Protein AF-A0A0D3I9Z9-F1 (afdb_monomer_lite)

Secondary structure (DSSP, 8-state):
-TTTSSS--S----TT-SSHHHHHHHHHHHTT-----HHHHHSS-EEEE-----HHHHSTT-----TTS---GGGPPPHHHHHHHHHHHHHHHHHHHHHHHHHTPEEE---EEESS---SS--SSS-TT----SSEEEE-HHHHB-TTTT-S-TTTEE-TTGGG-TTS-HHHHT-EEEEEE-----SHHHHHHHHHHHHHHHHS--SEEEEEE---HHHHH-S--HHHHHHHGGGB-EE--PPPGGG-S---EE--TTTTSSSEE-TT--EE-S-----B--

InterPro domains:
  IPR053250 Glycosyltransferase 77 domain-containing protein [PTHR46936] (4-261)

Foldseek 3Di:
DCVVPVDDDPDDDPPPAFQPPQRVQQVCLLVLNDDDDLCLQPVFFEEEEDQPQDPCLQQVQDDDQDPVRFDDLVSFDDPFSQLVRLLSLLLQVLLQQLLCVLQQGAYERAQGWGSADFDAADDSRYDPPDPDTGGRRRDRLSQWWNSNLVPPCSSHYHYNCSLVNPSNDPQQNVQEDEEQEDAADDDDVLLVSLVVVSVCSNPSPGSYYYYHGGYRSCSNPPDPCPVVQLSCLSTTHKGDADQPVVNDDARIFTRGSCQVDAFDAHPVRDTDHDHDGTDDDD

Sequence (282 aa):
MAHLMRSTPYMVHTTFQYGGAQGKRHRLREGMMWEDAPEYYSGPDFLTYELDLPRALVYPNGGTVGSDGTLPFDKRASVEQHFALVHHQLAQVRNGLALAKATGRILILPRLVCGLDRWWAPHSGIIPGSAARLPLLDCPADHVLDVERMGKVEPLLREHSFLCNPRTPASVRGSVAQLAGARPEAGPAASAAAAALVRQIQTSGSKVVRLAAVPDYRAVLGADTKAFEDKYKQYAGLWCCNRPPGGRGAGHIWYDLFADIVPHTDRHNRRWEGPWFPKMGP

Organism: Emiliania huxleyi (strain CCMP1516) (NCBI:txid280463)

Structure (mmCIF, N/CA/C/O backbone):
data_AF-A0A0D3I9Z9-F1
#
_entry.id   AF-A0A0D3I9Z9-F1
#
loop_
_atom_site.group_PDB
_atom_site.id
_atom_site.type_symbol
_atom_site.label_atom_id
_atom_site.label_alt_id
_atom_site.label_comp_id
_atom_site.label_asym_id
_atom_site.label_entity_id
_atom_site.label_seq_id
_atom_site.pdbx_PDB_ins_code
_atom_site.Cartn_x
_atom_site.Cartn_y
_atom_site.Cartn_z
_atom_site.occupancy
_atom_site.B_iso_or_equiv
_atom_site.auth_seq_id
_atom_site.auth_comp_id
_atom_site.auth_asym_id
_atom_site.auth_atom_id
_atom_site.pdbx_PDB_model_num
ATOM 1 N N . MET A 1 1 ? 14.355 -16.525 6.630 1.00 47.22 1 MET A N 1
ATOM 2 C CA . MET A 1 1 ? 15.792 -16.449 6.994 1.00 47.22 1 MET A CA 1
ATOM 3 C C . MET A 1 1 ? 16.161 -17.311 8.196 1.00 47.22 1 MET A C 1
ATOM 5 O O . MET A 1 1 ? 17.006 -18.172 8.013 1.00 47.22 1 MET A O 1
ATOM 9 N N . ALA A 1 2 ? 15.535 -17.179 9.374 1.00 45.34 2 ALA A N 1
ATOM 10 C CA . ALA A 1 2 ? 15.841 -18.066 10.515 1.00 45.34 2 ALA A CA 1
ATOM 11 C C . ALA A 1 2 ? 15.523 -19.556 10.258 1.00 45.34 2 ALA A C 1
ATOM 13 O O . ALA A 1 2 ? 16.101 -20.420 10.886 1.00 45.34 2 ALA A O 1
ATOM 14 N N . HIS A 1 3 ? 14.643 -19.873 9.303 1.00 47.75 3 HIS A N 1
ATOM 15 C CA . HIS A 1 3 ? 14.411 -21.254 8.860 1.00 47.75 3 HIS A CA 1
ATOM 16 C C . HIS A 1 3 ? 15.437 -21.751 7.819 1.00 47.75 3 HIS A C 1
ATOM 18 O O . HIS A 1 3 ? 15.514 -22.947 7.562 1.00 47.75 3 HIS A O 1
ATOM 24 N N . LEU A 1 4 ? 16.195 -20.844 7.185 1.00 56.81 4 LEU A N 1
ATOM 25 C CA . LEU A 1 4 ? 17.271 -21.191 6.241 1.00 56.81 4 LEU A CA 1
ATOM 26 C C . LEU A 1 4 ? 18.598 -21.377 6.978 1.00 56.81 4 LEU A C 1
ATOM 28 O O . LEU A 1 4 ? 19.403 -22.230 6.617 1.00 56.81 4 LEU A O 1
ATOM 32 N N . MET A 1 5 ? 18.817 -20.574 8.018 1.00 61.25 5 MET A N 1
ATOM 33 C CA . MET A 1 5 ? 19.962 -20.702 8.906 1.00 61.25 5 MET A CA 1
ATOM 34 C C . MET A 1 5 ? 19.582 -21.696 10.001 1.00 61.25 5 MET A C 1
ATOM 36 O O . MET A 1 5 ? 18.654 -21.444 10.751 1.00 61.25 5 MET A O 1
ATOM 40 N N . ARG A 1 6 ? 20.253 -22.849 10.088 1.00 74.25 6 ARG A N 1
ATOM 41 C CA . ARG A 1 6 ? 19.987 -23.893 11.103 1.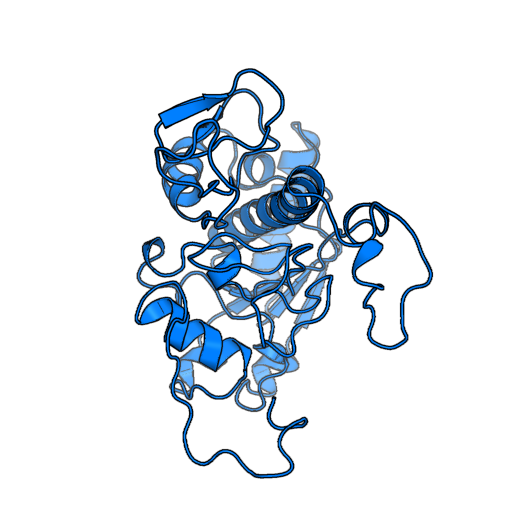00 74.25 6 ARG A CA 1
ATOM 42 C C . ARG A 1 6 ? 20.456 -23.471 12.511 1.00 74.25 6 ARG A C 1
ATOM 44 O O . ARG A 1 6 ? 21.071 -24.257 13.224 1.00 74.25 6 ARG A O 1
ATOM 51 N N . SER A 1 7 ? 20.238 -22.213 12.879 1.00 77.06 7 SER A N 1
ATOM 52 C CA . SER A 1 7 ? 20.696 -21.575 14.108 1.00 77.06 7 SER A CA 1
ATOM 53 C C . SER A 1 7 ? 19.711 -20.496 14.556 1.00 77.06 7 SER A C 1
ATOM 55 O O . SER A 1 7 ? 19.002 -19.891 13.749 1.00 77.06 7 SER A O 1
ATOM 57 N N . THR A 1 8 ? 19.680 -20.234 15.862 1.00 76.50 8 THR A N 1
ATOM 58 C CA . THR A 1 8 ? 18.895 -19.135 16.429 1.00 76.50 8 THR A CA 1
ATOM 59 C C . THR A 1 8 ? 19.673 -17.828 16.253 1.00 76.50 8 THR A C 1
ATOM 61 O O . THR A 1 8 ? 20.790 -17.724 16.766 1.00 76.50 8 THR A O 1
ATOM 64 N N . PRO A 1 9 ? 19.140 -16.823 15.535 1.00 76.06 9 PRO A N 1
ATOM 65 C CA . PRO A 1 9 ? 19.828 -15.548 15.375 1.00 76.06 9 PRO A CA 1
ATOM 66 C C . PRO A 1 9 ? 19.941 -14.836 16.732 1.00 76.06 9 PRO A C 1
ATOM 68 O O . PRO A 1 9 ? 18.933 -14.592 17.387 1.00 76.06 9 PRO A O 1
ATOM 71 N N . TYR A 1 10 ? 21.166 -14.498 17.143 1.00 81.12 10 TYR A N 1
ATOM 72 C CA . TYR A 1 10 ? 21.433 -13.756 18.385 1.00 81.12 10 TYR A CA 1
ATOM 73 C C . TYR A 1 10 ? 21.325 -12.234 18.202 1.00 81.12 10 TYR A C 1
ATOM 75 O O . TYR A 1 10 ? 20.904 -11.513 19.099 1.00 81.12 10 TYR A O 1
ATOM 83 N N . MET A 1 11 ? 21.692 -11.737 17.020 1.00 84.06 11 MET A N 1
ATOM 84 C CA . MET A 1 11 ? 21.614 -10.325 16.654 1.00 84.06 11 MET A CA 1
ATOM 85 C C . MET A 1 11 ? 21.233 -10.191 15.183 1.00 84.06 11 MET A C 1
ATOM 87 O O . MET A 1 11 ? 21.622 -11.013 14.352 1.00 84.06 11 MET A O 1
ATOM 91 N N . VAL A 1 12 ? 20.500 -9.126 14.861 1.00 85.69 12 VAL A N 1
ATOM 92 C CA . VAL A 1 12 ? 20.119 -8.783 13.490 1.00 85.69 12 VAL A CA 1
ATOM 93 C C . VAL A 1 12 ? 20.640 -7.390 13.181 1.00 85.69 12 VAL A C 1
ATOM 95 O O . VAL A 1 12 ? 20.305 -6.429 13.868 1.00 85.69 12 VAL A O 1
ATOM 98 N N . HIS A 1 13 ? 21.445 -7.278 12.127 1.00 87.25 13 HIS A N 1
ATOM 99 C CA . HIS A 1 13 ? 21.921 -5.997 11.625 1.00 87.25 13 HIS A CA 1
ATOM 100 C C . HIS A 1 13 ? 21.310 -5.727 10.250 1.00 87.25 13 HIS A C 1
ATOM 102 O O . HIS A 1 13 ? 21.510 -6.480 9.299 1.00 87.25 13 HIS A O 1
ATOM 108 N N . THR A 1 14 ? 20.556 -4.638 10.132 1.00 90.12 14 THR A N 1
ATOM 109 C CA . THR A 1 14 ? 19.865 -4.253 8.896 1.00 90.12 14 THR A CA 1
ATOM 110 C C . THR A 1 14 ? 20.773 -3.371 8.029 1.00 90.12 14 THR A C 1
ATOM 112 O O . THR A 1 14 ? 20.528 -2.167 7.874 1.00 90.12 14 THR A O 1
ATOM 115 N N . THR A 1 15 ? 21.872 -3.940 7.519 1.00 84.44 15 THR A N 1
ATOM 116 C CA . THR A 1 15 ? 22.769 -3.248 6.573 1.00 84.44 15 THR A CA 1
ATOM 117 C C . THR A 1 15 ? 22.064 -3.060 5.233 1.00 84.44 15 THR A C 1
ATOM 119 O O . THR A 1 15 ? 21.383 -3.968 4.770 1.00 84.44 15 THR A O 1
ATOM 122 N N . PHE A 1 16 ? 22.241 -1.893 4.608 1.00 83.06 16 PHE A N 1
ATOM 123 C CA . PHE A 1 16 ? 21.698 -1.554 3.282 1.00 83.06 16 PHE A CA 1
ATOM 124 C C . PHE A 1 16 ? 20.169 -1.619 3.129 1.00 83.06 16 PHE A C 1
ATOM 126 O O . PHE A 1 16 ? 19.641 -1.573 2.022 1.00 83.06 16 PHE A O 1
ATOM 133 N N . GLN A 1 17 ? 19.457 -1.675 4.249 1.00 88.75 17 GLN A N 1
ATOM 134 C CA . GLN A 1 17 ? 18.006 -1.620 4.298 1.00 88.75 17 GLN A CA 1
ATOM 135 C C . GLN A 1 17 ? 17.485 -0.221 3.921 1.00 88.75 17 GLN A C 1
ATOM 137 O O . GLN A 1 17 ? 18.064 0.785 4.344 1.00 88.75 17 GLN A O 1
ATOM 142 N N . TYR A 1 18 ? 16.393 -0.151 3.152 1.00 89.06 18 TYR A N 1
ATOM 143 C CA . TYR A 1 18 ? 15.828 1.116 2.674 1.00 89.06 18 TYR A CA 1
ATOM 144 C C . TYR A 1 18 ? 15.028 1.857 3.756 1.00 89.06 18 TYR A C 1
ATOM 146 O O . TYR A 1 18 ? 14.584 1.268 4.742 1.00 89.06 18 TYR A O 1
ATOM 154 N N . GLY A 1 19 ? 14.830 3.165 3.555 1.00 88.00 19 GLY A N 1
ATOM 155 C CA . GLY A 1 19 ? 13.954 3.999 4.387 1.00 88.00 19 GLY A CA 1
ATOM 156 C C . GLY A 1 19 ? 14.549 4.440 5.730 1.00 88.00 19 GLY A C 1
ATOM 157 O O . GLY A 1 19 ? 13.806 4.638 6.695 1.00 88.00 19 GLY A O 1
ATOM 158 N N . GLY A 1 20 ? 15.875 4.550 5.830 1.00 90.44 20 GLY A N 1
ATOM 159 C CA . GLY A 1 20 ? 16.548 5.052 7.030 1.00 90.44 20 GLY A CA 1
ATOM 160 C C . GLY A 1 20 ? 16.223 4.241 8.291 1.00 90.44 20 GLY A C 1
ATOM 161 O O . GLY A 1 20 ? 15.983 3.033 8.244 1.00 90.44 20 GLY A O 1
ATOM 162 N N . ALA A 1 21 ? 16.210 4.895 9.455 1.00 92.19 21 ALA A N 1
ATOM 163 C CA . ALA A 1 21 ? 15.851 4.236 10.716 1.00 92.19 21 ALA A CA 1
ATOM 164 C C . ALA A 1 21 ? 14.400 3.714 10.718 1.00 92.19 21 ALA A C 1
ATOM 166 O O . ALA A 1 21 ? 14.117 2.670 11.308 1.00 92.19 21 ALA A O 1
ATOM 167 N N . GLN A 1 22 ? 13.491 4.409 10.026 1.00 92.69 22 GLN A N 1
ATOM 168 C CA . GLN A 1 22 ? 12.076 4.042 9.961 1.00 92.69 22 GLN A CA 1
ATOM 169 C C . GLN A 1 22 ? 11.859 2.736 9.197 1.00 92.69 22 GLN A C 1
ATOM 171 O O . GLN A 1 22 ? 11.193 1.837 9.704 1.00 92.69 22 GLN A O 1
ATOM 176 N N . GLY A 1 23 ? 12.471 2.591 8.024 1.00 93.25 23 GLY A N 1
ATOM 177 C CA . GLY A 1 23 ? 12.375 1.384 7.210 1.00 93.25 23 GLY A CA 1
ATOM 178 C C . GLY A 1 23 ? 13.139 0.201 7.789 1.00 93.25 23 GLY A C 1
ATOM 179 O O . GLY A 1 23 ? 12.662 -0.927 7.696 1.00 93.25 23 GLY A O 1
ATOM 180 N N . LYS A 1 24 ? 14.250 0.438 8.500 1.00 93.25 24 LYS A N 1
ATOM 181 C CA . LYS A 1 24 ? 14.909 -0.602 9.311 1.00 93.25 24 LYS A CA 1
ATOM 182 C C . LYS A 1 24 ? 13.981 -1.151 10.387 1.00 93.25 24 LYS A C 1
ATOM 184 O O . LYS A 1 24 ? 13.790 -2.361 10.481 1.00 93.25 24 LYS A O 1
ATOM 189 N N . ARG A 1 25 ? 13.362 -0.262 11.166 1.00 93.69 25 ARG A N 1
ATOM 190 C CA . ARG A 1 25 ? 12.407 -0.648 12.206 1.00 93.69 25 ARG A CA 1
ATOM 191 C C . ARG A 1 25 ? 11.182 -1.345 11.616 1.00 93.69 25 ARG A C 1
ATOM 193 O O . ARG A 1 25 ? 10.799 -2.398 12.111 1.00 93.69 25 ARG A O 1
ATOM 200 N N . HIS A 1 26 ? 10.604 -0.807 10.541 1.00 94.94 26 HIS A N 1
ATOM 201 C CA . HIS A 1 26 ? 9.451 -1.415 9.874 1.00 94.94 26 HIS A CA 1
ATOM 202 C C . HIS A 1 26 ? 9.771 -2.821 9.347 1.00 94.94 26 HIS A C 1
ATOM 204 O O . HIS A 1 26 ? 8.993 -3.738 9.576 1.00 94.94 26 HIS A O 1
ATOM 210 N N . ARG A 1 27 ? 10.952 -3.036 8.758 1.00 93.69 27 ARG A N 1
ATOM 211 C CA . ARG A 1 27 ? 11.393 -4.364 8.301 1.00 93.69 27 ARG A CA 1
ATOM 212 C C . ARG A 1 27 ? 11.538 -5.373 9.430 1.00 93.69 27 ARG A C 1
ATOM 214 O O . ARG A 1 27 ? 11.182 -6.539 9.283 1.00 93.69 27 ARG A O 1
ATOM 221 N N . LEU A 1 28 ? 12.075 -4.936 10.567 1.00 94.50 28 LEU A N 1
ATOM 222 C CA . LEU A 1 28 ? 12.179 -5.792 11.745 1.00 94.50 28 LEU A CA 1
ATOM 223 C C . LEU A 1 28 ? 10.794 -6.104 12.330 1.00 94.50 28 LEU A C 1
ATOM 225 O O . LEU A 1 28 ? 10.593 -7.218 12.811 1.00 94.50 28 LEU A O 1
ATOM 229 N N . ARG A 1 29 ? 9.828 -5.180 12.243 1.00 95.12 29 ARG A N 1
ATOM 230 C CA . ARG A 1 29 ? 8.420 -5.443 12.586 1.00 95.12 29 ARG A CA 1
ATOM 231 C C . ARG A 1 29 ? 7.770 -6.433 11.621 1.00 95.12 29 ARG A C 1
ATOM 233 O O . ARG A 1 29 ? 7.169 -7.391 12.092 1.00 95.12 29 ARG A O 1
ATOM 240 N N . GLU A 1 30 ? 7.970 -6.285 10.308 1.00 94.88 30 GLU A N 1
ATOM 241 C CA . GLU A 1 30 ? 7.507 -7.251 9.294 1.00 94.88 30 GLU A CA 1
ATOM 242 C C . GLU A 1 30 ? 8.012 -8.666 9.607 1.00 94.88 30 GLU A C 1
ATOM 244 O O . GLU A 1 30 ? 7.243 -9.626 9.582 1.00 94.88 30 GLU A O 1
ATOM 249 N N . GLY A 1 31 ? 9.280 -8.790 10.010 1.00 92.56 31 GLY A N 1
ATOM 250 C CA . GLY A 1 31 ? 9.870 -10.047 10.474 1.00 92.56 31 GLY A CA 1
ATOM 251 C C . GLY A 1 31 ? 9.479 -10.485 11.894 1.00 92.56 31 GLY A C 1
ATOM 252 O O . GLY A 1 31 ? 9.972 -11.515 12.346 1.00 92.56 31 GLY A O 1
ATOM 253 N N . MET A 1 32 ? 8.639 -9.724 12.608 1.00 93.31 32 MET A N 1
ATOM 254 C CA . MET A 1 32 ? 8.243 -9.919 14.017 1.00 93.31 32 MET A CA 1
ATOM 255 C C . MET A 1 32 ? 9.421 -9.947 15.017 1.00 93.31 32 MET A C 1
ATOM 257 O O . MET A 1 32 ? 9.307 -10.478 16.125 1.00 93.31 32 MET A O 1
ATOM 261 N N . MET A 1 33 ? 10.556 -9.355 14.632 1.00 91.62 33 MET A N 1
ATOM 262 C CA . MET A 1 33 ? 11.804 -9.297 15.403 1.00 91.62 33 MET A CA 1
ATOM 263 C C . MET A 1 33 ? 11.932 -8.018 16.234 1.00 91.62 33 MET A C 1
ATOM 265 O O . MET A 1 33 ? 12.646 -8.017 17.232 1.00 91.62 33 MET A O 1
ATOM 269 N N . TRP A 1 34 ? 11.272 -6.930 15.825 1.00 92.62 34 TRP A N 1
ATOM 270 C CA . TRP A 1 34 ? 11.235 -5.698 16.611 1.00 92.62 34 TRP A CA 1
ATOM 271 C C . TRP A 1 34 ? 10.224 -5.816 17.751 1.00 92.62 34 TRP A C 1
ATOM 273 O O . TRP A 1 34 ? 9.117 -6.324 17.555 1.00 92.62 34 TRP A O 1
ATOM 283 N N . GLU A 1 35 ? 10.600 -5.318 18.924 1.00 92.31 35 GLU A N 1
ATOM 284 C CA . GLU A 1 35 ? 9.741 -5.284 20.100 1.00 92.31 35 GLU A CA 1
ATOM 285 C C . GLU A 1 35 ? 9.298 -3.849 20.376 1.00 92.31 35 GLU A C 1
ATOM 287 O O . GLU A 1 35 ? 10.112 -2.976 20.678 1.00 92.31 35 GLU A O 1
ATOM 292 N N . ASP A 1 36 ? 7.999 -3.605 20.226 1.00 95.50 36 ASP A N 1
ATOM 293 C CA . ASP A 1 36 ? 7.362 -2.356 20.631 1.00 95.50 36 ASP A CA 1
ATOM 294 C C . ASP A 1 36 ? 6.676 -2.508 21.993 1.00 95.50 36 ASP A C 1
ATOM 296 O O . ASP A 1 36 ? 6.423 -3.616 22.469 1.00 95.50 36 ASP A O 1
ATOM 300 N N . ALA A 1 37 ? 6.332 -1.375 22.605 1.00 96.25 37 ALA A N 1
ATOM 301 C CA . ALA A 1 37 ? 5.540 -1.354 23.827 1.00 96.25 37 ALA A CA 1
ATOM 302 C C . ALA A 1 37 ? 4.123 -1.937 23.597 1.00 96.25 37 ALA A C 1
ATOM 304 O O . ALA A 1 37 ? 3.607 -1.864 22.473 1.00 96.25 37 ALA A O 1
ATOM 305 N N . PRO A 1 38 ? 3.459 -2.492 24.632 1.00 95.88 38 PRO A N 1
ATOM 306 C CA . PRO A 1 38 ? 2.146 -3.136 24.501 1.00 95.88 38 PRO A CA 1
ATOM 307 C C . PRO A 1 38 ? 1.071 -2.282 23.808 1.00 95.88 38 PRO A C 1
ATOM 309 O O . PRO A 1 38 ? 0.218 -2.814 23.093 1.00 95.88 38 PRO A O 1
ATOM 312 N N . GLU A 1 39 ? 1.124 -0.959 23.966 1.00 95.81 39 GLU A N 1
ATOM 313 C CA . GLU A 1 39 ? 0.173 -0.000 23.393 1.00 95.81 39 GLU A CA 1
ATOM 314 C C . GLU A 1 39 ? 0.212 0.003 21.861 1.00 95.81 39 GLU A C 1
ATOM 316 O O . GLU A 1 39 ? -0.803 0.272 21.215 1.00 95.81 39 GLU A O 1
ATOM 321 N N . TYR A 1 40 ? 1.358 -0.344 21.263 1.00 96.88 40 TYR A N 1
ATOM 322 C CA . TYR A 1 40 ? 1.497 -0.487 19.815 1.00 96.88 40 TYR A CA 1
ATOM 323 C C . TYR A 1 40 ? 0.546 -1.548 19.251 1.00 96.88 40 TYR A C 1
ATOM 325 O O . TYR A 1 40 ? -0.015 -1.361 18.162 1.00 96.88 40 TYR A O 1
ATOM 333 N N . TYR A 1 41 ? 0.363 -2.631 20.013 1.00 96.94 41 TYR A N 1
ATOM 334 C CA . TYR A 1 41 ? -0.395 -3.812 19.619 1.00 96.94 41 TYR A CA 1
ATOM 335 C C . TYR A 1 41 ? -1.875 -3.753 20.006 1.00 96.94 41 TYR A C 1
ATOM 337 O O . TYR A 1 41 ? -2.695 -4.387 19.345 1.00 96.94 41 TYR A O 1
ATOM 345 N N . SER A 1 42 ? -2.226 -3.032 21.075 1.00 94.56 42 SER A N 1
ATOM 346 C CA . SER A 1 42 ? -3.566 -3.092 21.682 1.00 94.56 42 SER A CA 1
ATOM 347 C C . SER A 1 42 ? -4.353 -1.783 21.660 1.00 94.56 42 SER A C 1
ATOM 349 O O . SER A 1 42 ? -5.587 -1.820 21.653 1.00 94.56 42 SER A O 1
ATOM 351 N N . GLY A 1 43 ? -3.664 -0.638 21.651 1.00 90.50 43 GLY A N 1
ATOM 352 C CA . GLY A 1 43 ? -4.297 0.668 21.822 1.00 90.50 43 GLY A CA 1
ATOM 353 C C . GLY A 1 43 ? -5.257 1.016 20.680 1.00 90.50 43 GLY A C 1
ATOM 354 O O . GLY A 1 43 ? -6.438 1.253 20.938 1.00 90.50 43 GLY A O 1
ATOM 355 N N . PRO A 1 44 ? -4.792 1.019 19.419 1.00 94.69 44 PRO A N 1
ATOM 356 C CA . PRO A 1 44 ? -5.604 1.445 18.283 1.00 94.69 44 PRO A CA 1
ATOM 357 C C . PRO A 1 44 ? -6.689 0.450 17.864 1.00 94.69 44 PRO A C 1
ATOM 359 O O . PRO A 1 44 ? -6.695 -0.717 18.260 1.00 94.69 44 PRO A O 1
ATOM 362 N N . ASP A 1 45 ? -7.568 0.934 16.991 1.00 97.94 45 ASP A N 1
ATOM 363 C CA . ASP A 1 45 ? -8.441 0.118 16.158 1.00 97.94 45 ASP A CA 1
ATOM 364 C C . ASP A 1 45 ? -7.865 0.034 14.743 1.00 97.94 45 ASP A C 1
ATOM 366 O O . ASP A 1 45 ? -7.261 0.982 14.230 1.00 97.94 45 ASP A O 1
ATOM 370 N N . PHE A 1 46 ? -8.062 -1.109 14.100 1.00 98.62 46 PHE A N 1
ATOM 371 C CA . PHE A 1 46 ? -7.378 -1.472 12.873 1.00 98.62 46 PHE A CA 1
ATOM 372 C C . PHE A 1 46 ? -8.343 -1.734 11.724 1.00 98.62 46 PHE A C 1
ATOM 374 O O . PHE A 1 46 ? -9.484 -2.173 11.908 1.00 98.62 46 PHE A O 1
ATOM 381 N N . LEU A 1 47 ? -7.837 -1.475 10.527 1.00 98.50 47 LEU A N 1
ATOM 382 C CA . LEU A 1 47 ? -8.452 -1.772 9.247 1.00 98.50 47 LEU A CA 1
ATOM 383 C C . LEU A 1 47 ? -7.489 -2.655 8.454 1.00 98.50 47 LEU A C 1
ATOM 385 O O . LEU A 1 47 ? -6.296 -2.375 8.412 1.00 98.50 47 LEU A O 1
ATOM 389 N N . THR A 1 48 ? -7.982 -3.696 7.802 1.00 98.38 48 THR A N 1
ATOM 390 C CA . THR A 1 48 ? -7.211 -4.489 6.841 1.00 98.38 48 THR A CA 1
ATOM 391 C C . THR A 1 48 ? -8.122 -4.936 5.709 1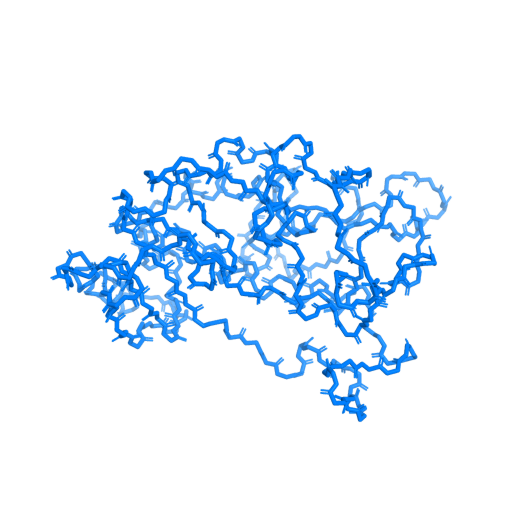.00 98.38 48 THR A C 1
ATOM 393 O O . THR A 1 48 ? -9.345 -4.894 5.839 1.00 98.38 48 THR A O 1
ATOM 396 N N . TYR A 1 49 ? -7.551 -5.351 4.589 1.00 97.81 49 TYR A N 1
ATOM 397 C CA . TYR A 1 49 ? -8.327 -5.817 3.452 1.00 97.81 49 TYR A CA 1
ATOM 398 C C . TYR A 1 49 ? -7.544 -6.840 2.638 1.00 97.81 49 TYR A C 1
ATOM 400 O O . TYR A 1 49 ? -6.315 -6.894 2.708 1.00 97.81 49 TYR A O 1
ATOM 408 N N . GLU A 1 50 ? -8.273 -7.643 1.875 1.00 95.06 50 GLU A N 1
ATOM 409 C CA . GLU A 1 50 ? -7.688 -8.555 0.899 1.00 95.06 50 GLU A CA 1
ATOM 410 C C . GLU A 1 50 ? -7.345 -7.778 -0.378 1.00 95.06 50 GLU A C 1
ATOM 412 O O . GLU A 1 50 ? -8.185 -7.056 -0.917 1.00 95.06 50 GLU A O 1
ATOM 417 N N . LEU A 1 51 ? -6.100 -7.895 -0.850 1.00 94.56 51 LEU A N 1
ATOM 418 C CA . LEU A 1 51 ? -5.698 -7.296 -2.123 1.00 94.56 51 LEU A CA 1
ATOM 419 C C . LEU A 1 51 ? -6.391 -8.018 -3.276 1.00 94.56 51 LEU A C 1
ATOM 421 O O . LEU A 1 51 ? -6.288 -9.240 -3.399 1.00 94.56 51 LEU A O 1
ATOM 425 N N . ASP A 1 52 ? -7.002 -7.250 -4.173 1.00 94.69 52 ASP A N 1
ATOM 426 C CA . ASP A 1 52 ? -7.267 -7.727 -5.521 1.00 94.69 52 ASP A CA 1
ATOM 427 C C . ASP A 1 52 ? -5.919 -7.873 -6.228 1.00 94.69 52 ASP A C 1
ATOM 429 O O . ASP A 1 52 ? -5.194 -6.899 -6.440 1.00 94.69 52 ASP A O 1
ATOM 433 N N . LEU A 1 53 ? -5.529 -9.113 -6.505 1.00 94.81 53 LEU A N 1
ATOM 434 C CA . LEU A 1 53 ? -4.250 -9.411 -7.126 1.00 94.81 53 LEU A CA 1
ATOM 435 C C . LEU A 1 53 ? -4.444 -10.433 -8.247 1.00 94.81 53 LEU A C 1
ATOM 437 O O . LEU A 1 53 ? -4.230 -11.635 -8.051 1.00 94.81 53 LEU A O 1
ATOM 441 N N . PRO A 1 54 ? -4.863 -9.973 -9.441 1.00 96.12 54 PRO A N 1
ATOM 442 C CA . PRO A 1 54 ? -5.069 -10.841 -10.585 1.00 96.12 54 PRO A CA 1
ATOM 443 C C . PRO A 1 54 ? -3.838 -11.702 -10.869 1.00 96.12 54 PRO A C 1
ATOM 445 O O . PRO A 1 54 ? -2.719 -11.200 -10.997 1.00 96.12 54 PRO A O 1
ATOM 448 N N . ARG A 1 55 ? -4.052 -13.011 -11.055 1.00 95.75 55 ARG A N 1
ATOM 449 C CA . ARG A 1 55 ? -2.973 -13.972 -11.351 1.00 95.75 55 ARG A CA 1
ATOM 450 C C . ARG A 1 55 ? -2.111 -13.532 -12.540 1.00 95.75 55 ARG A C 1
ATOM 452 O O . ARG A 1 55 ? -0.903 -13.741 -12.523 1.00 95.75 55 ARG A O 1
ATOM 459 N N . ALA A 1 56 ? -2.723 -12.906 -13.544 1.00 96.81 56 ALA A N 1
ATOM 460 C CA . ALA A 1 56 ? -2.038 -12.390 -14.727 1.00 96.81 56 ALA A CA 1
ATOM 461 C C . ALA A 1 56 ? -1.085 -11.216 -14.431 1.00 96.81 56 ALA A C 1
ATOM 463 O O . ALA A 1 56 ? -0.128 -11.032 -15.170 1.00 96.81 56 ALA A O 1
ATOM 464 N N . LEU A 1 57 ? -1.299 -10.445 -13.358 1.00 97.25 57 LEU A N 1
ATOM 465 C CA . LEU A 1 57 ? -0.348 -9.410 -12.935 1.00 97.25 57 LEU A CA 1
ATOM 466 C C . LEU A 1 57 ? 0.834 -10.007 -12.165 1.00 97.25 57 LEU A C 1
ATOM 468 O O . LEU A 1 57 ? 1.958 -9.538 -12.312 1.00 97.25 57 LEU A O 1
ATOM 472 N N . VAL A 1 58 ? 0.595 -11.050 -11.363 1.00 97.25 58 VAL A N 1
ATOM 473 C CA . VAL A 1 58 ? 1.651 -11.727 -10.586 1.00 97.25 58 VAL A CA 1
ATOM 474 C C . VAL A 1 58 ? 2.552 -12.577 -11.481 1.00 97.25 58 VAL A C 1
ATOM 476 O O . VAL A 1 58 ? 3.770 -12.591 -11.308 1.00 97.25 58 VAL A O 1
ATOM 479 N N . TYR A 1 59 ? 1.959 -13.264 -12.459 1.00 97.31 59 TYR A N 1
ATOM 480 C CA . TYR A 1 59 ? 2.643 -14.183 -13.370 1.00 97.31 59 TYR A CA 1
ATOM 481 C C . TYR A 1 59 ? 2.412 -13.774 -14.837 1.00 97.31 59 TYR A C 1
ATOM 483 O O . TYR A 1 59 ? 1.801 -14.527 -15.602 1.00 97.31 59 TYR A O 1
ATOM 491 N N . PRO A 1 60 ? 2.889 -12.588 -15.256 1.00 96.81 60 PRO A N 1
ATOM 492 C CA . PRO A 1 60 ? 2.545 -11.994 -16.552 1.00 96.81 60 PRO A CA 1
ATOM 493 C C . PRO A 1 60 ? 3.085 -12.779 -17.750 1.00 96.81 60 PRO A C 1
ATOM 495 O O . PRO A 1 60 ? 2.515 -12.722 -18.834 1.00 96.81 60 PRO A O 1
ATOM 498 N N . ASN A 1 61 ? 4.152 -13.556 -17.548 1.00 96.62 61 ASN A N 1
ATOM 499 C CA . ASN A 1 61 ? 4.786 -14.374 -18.585 1.00 96.62 61 ASN A CA 1
ATOM 500 C C . ASN A 1 61 ? 4.398 -15.865 -18.489 1.00 96.62 61 ASN A C 1
ATOM 502 O O . ASN A 1 61 ? 5.019 -16.716 -19.134 1.00 96.62 61 ASN A O 1
ATOM 506 N N . GLY A 1 62 ? 3.380 -16.185 -17.679 1.00 93.00 62 GLY A N 1
ATOM 507 C CA . GLY A 1 62 ? 2.905 -17.547 -17.441 1.00 93.00 62 GLY A CA 1
ATOM 508 C C . GLY A 1 62 ? 3.968 -18.466 -16.830 1.00 93.00 62 GLY A C 1
ATOM 509 O O . GLY A 1 62 ? 4.866 -18.027 -16.115 1.00 93.00 62 GLY A O 1
ATOM 510 N N . GLY A 1 63 ? 3.860 -19.761 -17.133 1.00 89.62 63 GLY A N 1
ATOM 511 C CA . GLY A 1 63 ? 4.768 -20.799 -16.643 1.00 89.62 63 GLY A CA 1
ATOM 512 C C . GLY A 1 63 ? 4.211 -21.618 -15.477 1.00 89.62 63 GLY A C 1
ATOM 513 O O . GLY A 1 63 ? 3.159 -21.317 -14.906 1.00 89.62 63 GLY A O 1
ATOM 514 N N . THR A 1 64 ? 4.924 -22.695 -15.155 1.00 94.12 64 THR A N 1
ATOM 515 C CA . THR A 1 64 ? 4.595 -23.572 -14.028 1.00 94.12 64 THR A CA 1
ATOM 516 C C . THR A 1 64 ? 5.078 -22.922 -12.741 1.00 94.12 64 THR A C 1
ATOM 518 O O . THR A 1 64 ? 6.280 -22.798 -12.517 1.00 94.12 64 THR A O 1
ATOM 521 N N . VAL A 1 65 ? 4.128 -22.504 -11.908 1.00 95.12 65 VAL A N 1
ATOM 522 C CA . VAL A 1 65 ? 4.403 -21.933 -10.587 1.00 95.12 65 VAL A CA 1
ATOM 523 C C . VAL A 1 65 ? 4.892 -23.048 -9.665 1.00 95.12 65 VAL A C 1
ATOM 525 O O . VAL A 1 65 ? 4.240 -24.088 -9.549 1.00 95.12 65 VAL A O 1
ATOM 528 N N . GLY A 1 66 ? 6.050 -22.842 -9.039 1.00 93.06 66 GLY A N 1
ATOM 529 C CA . GLY A 1 66 ? 6.612 -23.768 -8.063 1.00 93.06 66 GLY A CA 1
ATOM 530 C C . GLY A 1 66 ? 5.734 -23.893 -6.818 1.00 93.06 66 GLY A C 1
ATOM 531 O O . GLY A 1 66 ? 4.863 -23.065 -6.556 1.00 93.06 66 GLY A O 1
ATOM 532 N N . SER A 1 67 ? 5.982 -24.916 -6.000 1.00 93.75 67 SER A N 1
ATOM 533 C CA . SER A 1 67 ? 5.248 -25.118 -4.740 1.00 93.75 67 SER A CA 1
ATOM 534 C C . SER A 1 67 ? 5.445 -23.982 -3.729 1.00 93.75 67 SER A C 1
ATOM 536 O O . SER A 1 67 ? 4.644 -23.830 -2.815 1.00 93.75 67 SER A O 1
ATOM 538 N N . ASP A 1 68 ? 6.512 -23.197 -3.880 1.00 90.88 68 ASP A N 1
ATOM 539 C CA . ASP A 1 68 ? 6.790 -21.991 -3.097 1.00 90.88 68 ASP A CA 1
ATOM 540 C C . ASP A 1 68 ? 6.186 -20.717 -3.713 1.00 90.88 68 ASP A C 1
ATOM 542 O O . ASP A 1 68 ? 6.450 -19.619 -3.231 1.00 90.88 68 ASP A O 1
ATOM 546 N N . GLY A 1 69 ? 5.389 -20.857 -4.777 1.00 93.62 69 GLY A N 1
ATOM 547 C CA . GLY A 1 69 ? 4.758 -19.754 -5.495 1.00 93.62 69 GLY A CA 1
ATOM 548 C C . GLY A 1 69 ? 5.706 -18.970 -6.410 1.00 93.62 69 GLY A C 1
ATOM 549 O O . GLY A 1 69 ? 5.320 -17.929 -6.936 1.00 93.62 69 GLY A O 1
ATOM 550 N N . THR A 1 70 ? 6.939 -19.442 -6.618 1.00 94.25 70 THR A N 1
ATOM 551 C CA . THR A 1 70 ? 7.932 -18.742 -7.447 1.00 94.25 70 THR A CA 1
ATOM 552 C C . THR A 1 70 ? 7.977 -19.291 -8.874 1.00 94.25 70 THR A C 1
ATOM 554 O O . THR A 1 70 ? 7.401 -20.337 -9.184 1.00 94.25 70 THR A O 1
ATOM 557 N N . LEU A 1 71 ? 8.638 -18.563 -9.772 1.00 93.69 71 LEU A N 1
ATOM 558 C CA . LEU A 1 71 ? 8.861 -18.957 -11.159 1.00 93.69 71 LEU A CA 1
ATOM 559 C C . LEU A 1 71 ? 10.359 -19.115 -11.463 1.00 93.69 71 LEU A C 1
ATOM 561 O O . LEU A 1 71 ? 11.197 -18.450 -10.845 1.00 93.69 71 LEU A O 1
ATOM 565 N N . PRO A 1 72 ? 10.710 -19.933 -12.475 1.00 92.50 72 PRO A N 1
ATOM 566 C CA . PRO A 1 72 ? 12.029 -19.892 -13.094 1.00 92.50 72 PRO A CA 1
ATOM 567 C C . PRO A 1 72 ? 12.439 -18.465 -13.493 1.00 92.50 72 PRO A C 1
ATOM 569 O O . PRO A 1 72 ? 11.615 -17.651 -13.915 1.00 92.50 72 PRO A O 1
ATOM 572 N N . PHE A 1 73 ? 13.729 -18.147 -13.369 1.00 90.50 73 PHE A N 1
ATOM 573 C CA . PHE A 1 73 ? 14.237 -16.779 -13.543 1.00 90.50 73 PHE A CA 1
ATOM 574 C C . PHE A 1 73 ? 14.018 -16.195 -14.955 1.00 90.50 73 PHE A C 1
ATOM 576 O O . PHE A 1 73 ? 13.889 -14.980 -15.129 1.00 90.50 73 PHE A O 1
ATOM 583 N N . ASP A 1 74 ? 13.952 -17.038 -15.983 1.00 92.06 74 ASP A N 1
ATOM 584 C CA . ASP A 1 74 ? 13.636 -16.657 -17.364 1.00 92.06 74 ASP A CA 1
ATOM 585 C C . ASP A 1 74 ? 12.170 -16.222 -17.549 1.00 92.06 74 ASP A C 1
ATOM 587 O O . ASP A 1 74 ? 11.857 -15.537 -18.520 1.00 92.06 74 ASP A O 1
ATOM 591 N N . LYS A 1 75 ? 11.287 -16.546 -16.594 1.00 95.12 75 LYS A N 1
ATOM 592 C CA . LYS A 1 75 ? 9.876 -16.126 -16.556 1.00 95.12 75 LYS A CA 1
ATOM 593 C C . LYS A 1 75 ? 9.610 -14.896 -15.686 1.00 95.12 75 LYS A C 1
ATOM 595 O O . LYS A 1 75 ? 8.453 -14.512 -15.520 1.00 95.12 75 LYS A O 1
ATOM 600 N N . ARG A 1 76 ? 10.653 -14.257 -15.144 1.00 93.81 76 ARG A N 1
ATOM 601 C CA . ARG A 1 76 ? 10.523 -13.022 -14.350 1.00 93.81 76 ARG A CA 1
ATOM 602 C C . ARG A 1 76 ? 9.805 -11.907 -15.118 1.00 93.81 76 ARG A C 1
ATOM 604 O O . ARG A 1 76 ? 9.814 -11.888 -16.348 1.00 93.81 76 ARG A O 1
ATOM 611 N N . ALA A 1 77 ? 9.233 -10.958 -14.384 1.00 94.94 77 ALA A N 1
ATOM 612 C CA . ALA A 1 77 ? 8.588 -9.784 -14.962 1.00 94.94 77 ALA A CA 1
ATOM 613 C C . ALA A 1 77 ? 9.591 -8.870 -15.701 1.00 94.94 77 ALA A C 1
ATOM 615 O O . ALA A 1 77 ? 10.757 -8.765 -15.316 1.00 94.94 77 ALA A O 1
ATOM 616 N N . SER A 1 78 ? 9.131 -8.165 -16.737 1.00 93.88 78 SER A N 1
ATOM 617 C CA . SER A 1 78 ? 9.813 -6.965 -17.236 1.00 93.88 78 SER A CA 1
ATOM 618 C C . SER A 1 78 ? 9.683 -5.812 -16.229 1.00 93.88 78 SER A C 1
ATOM 620 O O . SER A 1 78 ? 8.930 -5.903 -15.255 1.00 93.88 78 SER A O 1
ATOM 622 N N . VAL A 1 79 ? 10.390 -4.703 -16.463 1.00 92.69 79 VAL A N 1
ATOM 623 C CA . VAL A 1 79 ? 10.255 -3.497 -15.628 1.00 92.69 79 VAL A CA 1
ATOM 624 C C . VAL A 1 79 ? 8.824 -2.956 -15.706 1.00 92.69 79 VAL A C 1
ATOM 626 O O . VAL A 1 79 ? 8.206 -2.690 -14.683 1.00 92.69 79 VAL A O 1
ATOM 629 N N . GLU A 1 80 ? 8.254 -2.866 -16.902 1.00 94.31 80 GLU A N 1
ATOM 630 C CA . GLU A 1 80 ? 6.880 -2.411 -17.140 1.00 94.31 80 GLU A CA 1
ATOM 631 C C . GLU A 1 80 ? 5.870 -3.300 -16.405 1.00 94.31 80 GLU A C 1
ATOM 633 O O . GLU A 1 80 ? 4.987 -2.799 -15.711 1.00 94.31 80 GLU A O 1
ATOM 638 N N . GLN A 1 81 ? 6.036 -4.622 -16.502 1.00 96.75 81 GLN A N 1
ATOM 639 C CA . GLN A 1 81 ? 5.178 -5.596 -15.824 1.00 96.75 81 GLN A CA 1
ATOM 640 C C . GLN A 1 81 ? 5.297 -5.500 -14.296 1.00 96.75 81 GLN A C 1
ATOM 642 O O . GLN A 1 81 ? 4.292 -5.576 -13.590 1.00 96.75 81 GLN A O 1
ATOM 647 N N . HIS A 1 82 ? 6.510 -5.291 -13.776 1.00 96.69 82 HIS A N 1
ATOM 648 C CA . HIS A 1 82 ? 6.744 -5.057 -12.353 1.00 96.69 82 HIS A CA 1
ATOM 649 C C . HIS A 1 82 ? 5.999 -3.813 -11.854 1.00 96.69 82 HIS A C 1
ATOM 651 O O . HIS A 1 82 ? 5.301 -3.883 -10.843 1.00 96.69 82 HIS A O 1
ATOM 657 N N . PHE A 1 83 ? 6.100 -2.697 -12.577 1.00 97.44 83 PHE A N 1
ATOM 658 C CA . PHE A 1 83 ? 5.396 -1.468 -12.219 1.00 97.44 83 PHE A CA 1
ATOM 659 C C . PHE A 1 83 ? 3.879 -1.606 -12.342 1.00 97.44 83 PHE A C 1
ATOM 661 O O . PHE A 1 83 ? 3.173 -1.138 -11.456 1.00 97.44 83 PHE A O 1
ATOM 668 N N . ALA A 1 84 ? 3.367 -2.300 -13.363 1.00 97.88 84 ALA A N 1
ATOM 669 C CA . ALA A 1 84 ? 1.937 -2.585 -13.481 1.00 97.88 84 ALA A CA 1
ATOM 670 C C . ALA A 1 84 ? 1.406 -3.358 -12.258 1.00 97.88 84 ALA A C 1
ATOM 672 O O . ALA A 1 84 ? 0.390 -2.979 -11.675 1.00 97.88 84 ALA A O 1
ATOM 673 N N . LEU A 1 85 ? 2.131 -4.395 -11.820 1.00 98.25 85 LEU A N 1
ATOM 674 C CA . LEU A 1 85 ? 1.807 -5.173 -10.622 1.00 98.25 85 LEU A CA 1
ATOM 675 C C . LEU A 1 85 ? 1.854 -4.322 -9.343 1.00 98.25 85 LEU A C 1
ATOM 677 O O . LEU A 1 85 ? 0.936 -4.384 -8.522 1.00 98.25 85 LEU A O 1
ATOM 681 N N . VAL A 1 86 ? 2.920 -3.543 -9.143 1.00 98.25 86 VAL A N 1
ATOM 682 C CA . VAL A 1 86 ? 3.084 -2.743 -7.921 1.00 98.25 86 VAL A CA 1
ATOM 683 C C . VAL A 1 86 ? 2.079 -1.590 -7.882 1.00 98.25 86 VAL A C 1
ATOM 685 O O . VAL A 1 86 ? 1.441 -1.387 -6.854 1.00 98.25 86 VAL A O 1
ATOM 688 N N . HIS A 1 87 ? 1.856 -0.874 -8.985 1.00 98.31 87 HIS A N 1
ATOM 689 C CA . HIS A 1 87 ? 0.890 0.229 -9.045 1.00 98.31 87 HIS A CA 1
ATOM 690 C C . HIS A 1 87 ? -0.547 -0.223 -8.814 1.00 98.31 87 HIS A C 1
ATOM 692 O O . HIS A 1 87 ? -1.282 0.458 -8.102 1.00 98.31 87 HIS A O 1
ATOM 698 N N . HIS A 1 88 ? -0.930 -1.398 -9.323 1.00 97.94 88 HIS A N 1
ATOM 699 C CA . HIS A 1 88 ? -2.243 -1.973 -9.038 1.00 97.94 88 HIS A CA 1
ATOM 700 C C . HIS A 1 88 ? -2.475 -2.164 -7.530 1.00 97.94 88 HIS A C 1
ATOM 702 O O . HIS A 1 88 ? -3.552 -1.869 -7.012 1.00 97.94 88 HIS A O 1
ATOM 708 N N . GLN A 1 89 ? -1.447 -2.602 -6.801 1.00 98.19 89 GLN A N 1
ATOM 709 C CA . GLN A 1 89 ? -1.512 -2.739 -5.347 1.00 98.19 89 GLN A CA 1
ATOM 710 C C . GLN A 1 89 ? -1.432 -1.383 -4.637 1.00 98.19 89 GLN A C 1
ATOM 712 O O . GLN A 1 89 ? -2.169 -1.147 -3.685 1.00 98.19 89 GLN A O 1
ATOM 717 N N . LEU A 1 90 ? -0.580 -0.458 -5.095 1.00 98.44 90 LEU A N 1
ATOM 718 C CA . LEU A 1 90 ? -0.440 0.868 -4.483 1.00 98.44 90 LEU A CA 1
ATOM 719 C C . LEU A 1 90 ? -1.709 1.722 -4.611 1.00 98.44 90 LEU A C 1
ATOM 721 O O . LEU A 1 90 ? -2.031 2.452 -3.674 1.00 98.44 90 LEU A O 1
ATOM 725 N N . ALA A 1 91 ? -2.471 1.586 -5.699 1.00 97.81 91 ALA A N 1
ATOM 726 C CA . ALA A 1 91 ? -3.792 2.201 -5.836 1.00 97.81 91 ALA A CA 1
ATOM 727 C C . ALA A 1 91 ? -4.777 1.681 -4.769 1.00 97.81 91 ALA A C 1
ATOM 729 O O . ALA A 1 91 ? -5.530 2.453 -4.169 1.00 97.81 91 ALA A O 1
ATOM 730 N N . GLN A 1 92 ? -4.723 0.384 -4.449 1.00 97.81 92 GLN A N 1
ATOM 731 C CA . GLN A 1 92 ? -5.512 -0.196 -3.358 1.00 97.81 92 GLN A CA 1
ATOM 732 C C . GLN A 1 92 ? -5.001 0.252 -1.981 1.00 97.81 92 GLN A C 1
ATOM 734 O O . GLN A 1 92 ? -5.802 0.581 -1.108 1.00 97.81 92 GLN A O 1
ATOM 739 N N . VAL A 1 93 ? -3.681 0.372 -1.790 1.00 98.25 93 VAL A N 1
ATOM 740 C CA . VAL A 1 93 ? -3.086 0.929 -0.560 1.00 98.25 93 VAL A CA 1
ATOM 741 C C . VAL A 1 93 ? -3.528 2.372 -0.344 1.00 98.25 93 VAL A C 1
ATOM 743 O O . VAL A 1 93 ? -3.946 2.711 0.762 1.00 98.25 93 VAL A O 1
ATOM 746 N N . ARG A 1 94 ? -3.524 3.207 -1.389 1.00 97.81 94 ARG A N 1
ATOM 747 C CA . ARG A 1 94 ? -4.090 4.564 -1.362 1.00 97.81 94 ARG A CA 1
ATOM 748 C C . ARG A 1 94 ? -5.549 4.545 -0.897 1.00 97.81 94 ARG A C 1
ATOM 750 O O . ARG A 1 94 ? -5.907 5.296 0.009 1.00 97.81 94 ARG A O 1
ATOM 757 N N . ASN A 1 95 ? -6.377 3.684 -1.483 1.00 97.81 95 ASN A N 1
ATOM 758 C CA . ASN A 1 95 ? -7.788 3.550 -1.117 1.00 97.81 95 ASN A CA 1
ATOM 759 C C . ASN A 1 95 ? -7.967 3.115 0.350 1.00 97.81 95 ASN A C 1
ATOM 761 O O . ASN A 1 95 ? -8.733 3.726 1.098 1.00 97.81 95 ASN A O 1
ATOM 765 N N . GLY A 1 96 ? -7.196 2.123 0.802 1.00 98.00 96 GLY A N 1
ATOM 766 C CA . GLY A 1 96 ? -7.179 1.677 2.194 1.00 98.00 96 GLY A CA 1
ATOM 767 C C . GLY A 1 96 ? -6.741 2.774 3.167 1.00 98.00 96 GLY A C 1
ATOM 768 O O . GLY A 1 96 ? -7.325 2.910 4.239 1.00 98.00 96 GLY A O 1
ATOM 769 N N . LEU A 1 97 ? -5.765 3.605 2.789 1.00 97.94 97 LEU A N 1
ATOM 770 C CA . LEU A 1 97 ? -5.311 4.749 3.586 1.00 97.94 97 LEU A CA 1
ATOM 771 C C . LEU A 1 97 ? -6.390 5.831 3.717 1.00 97.94 97 LEU A C 1
ATOM 773 O O . LEU A 1 97 ? -6.543 6.413 4.793 1.00 97.94 97 LEU A O 1
ATOM 777 N N . ALA A 1 98 ? -7.153 6.090 2.654 1.00 97.69 98 ALA A N 1
ATOM 778 C CA . ALA A 1 98 ? -8.289 7.005 2.702 1.00 97.69 98 ALA A CA 1
ATOM 779 C C . ALA A 1 98 ? -9.400 6.480 3.621 1.00 97.69 98 ALA A C 1
ATOM 781 O O . ALA A 1 98 ? -9.896 7.222 4.470 1.00 97.69 98 ALA A O 1
ATOM 782 N N . LEU A 1 99 ? -9.736 5.191 3.515 1.00 97.81 99 LEU A N 1
ATOM 783 C CA . LEU A 1 99 ? -10.741 4.552 4.367 1.00 97.81 99 LEU A CA 1
ATOM 784 C C . LEU A 1 99 ? -10.316 4.514 5.842 1.00 97.81 99 LEU A C 1
ATOM 786 O O . LEU A 1 99 ? -11.114 4.831 6.724 1.00 97.81 99 LEU A O 1
ATOM 790 N N . ALA A 1 100 ? -9.053 4.188 6.116 1.00 98.06 100 ALA A N 1
ATOM 791 C CA . ALA A 1 100 ? -8.468 4.223 7.455 1.00 98.06 100 ALA A CA 1
ATOM 792 C C . ALA A 1 100 ? -8.549 5.635 8.057 1.00 98.06 100 ALA A C 1
ATOM 794 O O . ALA A 1 100 ? -9.055 5.815 9.165 1.00 98.06 100 ALA A O 1
ATOM 795 N N . LYS A 1 101 ? -8.170 6.658 7.276 1.00 96.94 101 LYS A N 1
ATOM 796 C CA . LYS A 1 101 ? -8.301 8.066 7.673 1.00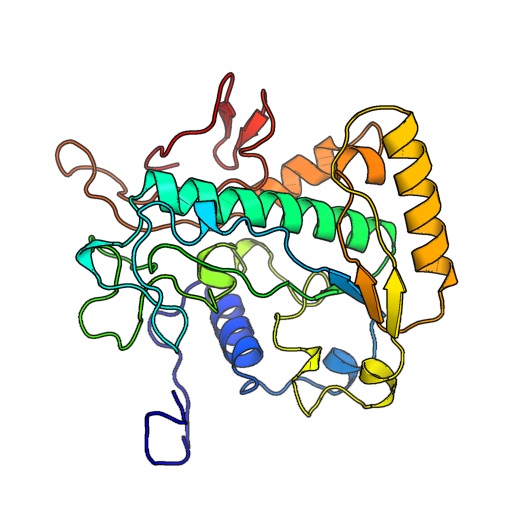 96.94 101 LYS A CA 1
ATOM 797 C C . LYS A 1 101 ? -9.753 8.452 7.978 1.00 96.94 101 LYS A C 1
ATOM 799 O O . LYS A 1 101 ? -9.988 9.101 8.992 1.00 96.94 101 LYS A O 1
ATOM 804 N N . ALA A 1 102 ? -10.708 8.072 7.129 1.00 96.94 102 ALA A N 1
ATOM 805 C CA . ALA A 1 102 ? -12.123 8.417 7.299 1.00 96.94 102 ALA A CA 1
ATOM 806 C C . ALA A 1 102 ? -12.770 7.728 8.515 1.00 96.94 102 ALA A C 1
ATOM 808 O O . ALA A 1 102 ? -13.701 8.257 9.117 1.00 96.94 102 ALA A O 1
ATOM 809 N N . THR A 1 103 ? -12.266 6.554 8.894 1.00 97.44 103 THR A N 1
ATOM 810 C CA . THR A 1 103 ? -12.803 5.746 10.000 1.00 97.44 103 THR A CA 1
ATOM 811 C C . THR A 1 103 ? -12.041 5.923 11.313 1.00 97.44 103 THR A C 1
ATOM 813 O O . THR A 1 103 ? -12.468 5.379 12.326 1.00 97.44 103 THR A O 1
ATOM 816 N N . GLY A 1 104 ? -10.937 6.682 11.318 1.00 97.06 104 GLY A N 1
ATOM 817 C CA . GLY A 1 104 ? -10.084 6.862 12.497 1.00 97.06 104 GLY A CA 1
ATOM 818 C C . GLY A 1 104 ? -9.305 5.602 12.893 1.00 97.06 104 GLY A C 1
ATOM 819 O O . GLY A 1 104 ? -8.890 5.478 14.042 1.00 97.06 104 GLY A O 1
ATOM 820 N N . ARG A 1 105 ? -9.120 4.662 11.960 1.00 98.12 105 ARG A N 1
ATOM 821 C CA . ARG A 1 105 ? -8.424 3.386 12.179 1.00 98.12 105 ARG A CA 1
ATOM 822 C C . ARG A 1 105 ? -7.015 3.423 11.600 1.00 98.12 105 ARG A C 1
ATOM 824 O O . ARG A 1 105 ? -6.729 4.186 10.681 1.00 98.12 105 ARG A O 1
ATOM 831 N N . ILE A 1 106 ? -6.141 2.559 12.104 1.00 98.50 106 ILE A N 1
ATOM 832 C CA . ILE A 1 106 ? -4.806 2.329 11.540 1.00 98.50 106 ILE A CA 1
ATOM 833 C C . ILE A 1 106 ? -4.895 1.232 10.484 1.00 98.50 106 ILE A C 1
ATOM 835 O O . ILE A 1 106 ? -5.477 0.174 10.728 1.00 98.50 106 ILE A O 1
ATOM 839 N N . LEU A 1 107 ? -4.298 1.460 9.315 1.00 98.62 107 LEU A N 1
ATOM 840 C CA . LEU A 1 107 ? -4.272 0.455 8.259 1.00 98.62 107 LEU A CA 1
ATOM 841 C C . LEU A 1 107 ? -3.189 -0.592 8.550 1.00 98.62 107 LEU A C 1
ATOM 843 O O . LEU A 1 107 ? -2.003 -0.283 8.575 1.00 98.62 107 LEU A O 1
ATOM 847 N N . ILE A 1 108 ? -3.578 -1.849 8.712 1.00 98.62 108 ILE A N 1
ATOM 848 C CA . ILE A 1 108 ? -2.662 -2.981 8.592 1.00 98.62 108 ILE A CA 1
ATOM 849 C C . ILE A 1 108 ? -2.451 -3.210 7.099 1.00 98.62 108 ILE A C 1
ATOM 851 O O . ILE A 1 108 ? -3.406 -3.538 6.386 1.00 98.62 108 ILE A O 1
ATOM 855 N N . LEU A 1 109 ? -1.218 -3.002 6.631 1.00 97.94 109 LEU A N 1
ATOM 856 C CA . LEU A 1 109 ? -0.866 -3.205 5.232 1.00 97.94 109 LEU A CA 1
ATOM 857 C C . LEU A 1 109 ? -1.214 -4.637 4.805 1.00 97.94 109 LEU A C 1
ATOM 859 O O . LEU A 1 109 ? -0.956 -5.577 5.558 1.00 97.94 109 LEU A O 1
ATOM 863 N N . PRO A 1 110 ? -1.770 -4.837 3.605 1.00 97.00 110 PRO A N 1
ATOM 864 C CA . PRO A 1 110 ? -1.850 -6.175 3.046 1.00 97.00 110 PRO A CA 1
ATOM 865 C C . PRO A 1 110 ? -0.448 -6.700 2.700 1.00 97.00 110 PRO A C 1
ATOM 867 O O . PRO A 1 110 ? 0.523 -5.942 2.628 1.00 97.00 110 PRO A O 1
ATOM 870 N N . ARG A 1 111 ? -0.336 -8.010 2.456 1.00 96.38 111 ARG A N 1
ATOM 871 C CA . ARG A 1 111 ? 0.907 -8.607 1.948 1.00 96.38 111 ARG A CA 1
ATOM 872 C C . ARG A 1 111 ? 1.115 -8.190 0.499 1.00 96.38 111 ARG A C 1
ATOM 874 O O . ARG A 1 111 ? 0.377 -8.629 -0.376 1.00 96.38 111 ARG A O 1
ATOM 881 N N . LEU A 1 112 ? 2.093 -7.325 0.268 1.00 97.81 112 LEU A N 1
ATOM 882 C CA . LEU A 1 112 ? 2.424 -6.833 -1.063 1.00 97.81 112 LEU A CA 1
ATOM 883 C C . LEU A 1 112 ? 3.261 -7.862 -1.828 1.00 97.81 112 LEU A C 1
ATOM 885 O O . LEU A 1 112 ? 4.030 -8.609 -1.233 1.00 97.81 112 LEU A O 1
ATOM 889 N N . VAL A 1 113 ? 3.166 -7.845 -3.155 1.00 97.81 113 VAL A N 1
ATOM 890 C CA . VAL A 1 113 ? 3.933 -8.707 -4.062 1.00 97.81 113 VAL A CA 1
ATOM 891 C C . VAL A 1 113 ? 4.732 -7.855 -5.038 1.00 97.81 113 VAL A C 1
ATOM 893 O O . VAL A 1 113 ? 4.205 -6.920 -5.639 1.00 97.81 113 VAL A O 1
ATOM 896 N N . CYS A 1 114 ? 6.001 -8.200 -5.246 1.00 97.06 114 CYS A N 1
ATOM 897 C CA . CYS A 1 114 ? 6.878 -7.496 -6.176 1.00 97.06 114 CYS A CA 1
ATOM 898 C C . CYS A 1 114 ? 7.388 -8.440 -7.261 1.00 97.06 114 CYS A C 1
ATOM 900 O O . CYS A 1 114 ? 7.964 -9.486 -6.978 1.00 97.06 114 CYS A O 1
ATOM 902 N N . GLY A 1 115 ? 7.221 -8.052 -8.527 1.00 96.06 115 GLY A N 1
ATOM 903 C CA . GLY A 1 115 ? 7.685 -8.866 -9.660 1.00 96.06 115 GLY A CA 1
ATOM 904 C C . GLY A 1 115 ? 9.213 -8.943 -9.783 1.00 96.06 115 GLY A C 1
ATOM 905 O O . GLY A 1 115 ? 9.731 -9.853 -10.422 1.00 96.06 115 GLY A O 1
ATOM 906 N N . LEU A 1 116 ? 9.920 -7.990 -9.168 1.00 94.31 116 LEU A N 1
ATOM 907 C CA . LEU A 1 116 ? 11.370 -7.825 -9.169 1.00 94.31 116 LEU A CA 1
ATOM 908 C C . LEU A 1 116 ? 11.796 -7.326 -7.785 1.00 94.31 116 LEU A C 1
ATOM 910 O O . LEU A 1 116 ? 11.038 -6.635 -7.103 1.00 94.31 116 LEU A O 1
ATOM 914 N N . ASP A 1 117 ? 13.011 -7.677 -7.389 1.00 91.62 117 ASP A N 1
ATOM 915 C CA . ASP A 1 117 ? 13.684 -7.176 -6.194 1.00 91.62 117 ASP A CA 1
ATOM 916 C C . ASP A 1 117 ? 14.131 -5.720 -6.379 1.00 91.62 117 ASP A C 1
ATOM 918 O O . ASP A 1 117 ? 14.174 -5.227 -7.504 1.00 91.62 117 ASP A O 1
ATOM 922 N N . ARG A 1 118 ? 14.466 -5.021 -5.294 1.00 89.31 118 ARG A N 1
ATOM 923 C CA . ARG A 1 118 ? 14.975 -3.641 -5.327 1.00 89.31 118 ARG A CA 1
ATOM 924 C C . ARG A 1 118 ? 16.440 -3.627 -4.899 1.00 89.31 118 ARG A C 1
ATOM 926 O O . ARG A 1 118 ? 16.760 -4.103 -3.812 1.00 89.31 118 ARG A O 1
ATOM 933 N N . TRP A 1 119 ? 17.314 -3.001 -5.690 1.00 86.31 119 TRP A N 1
ATOM 934 C CA . TRP A 1 119 ? 18.743 -2.830 -5.377 1.00 86.31 119 TRP A CA 1
ATOM 935 C C . TRP A 1 119 ? 19.224 -1.403 -5.686 1.00 86.31 119 TRP A C 1
ATOM 937 O O . TRP A 1 119 ? 18.610 -0.700 -6.474 1.00 86.31 119 TRP A O 1
ATOM 947 N N . TRP A 1 120 ? 20.330 -0.939 -5.098 1.00 79.19 120 TRP A N 1
ATOM 948 C CA . TRP A 1 120 ? 20.889 0.405 -5.370 1.00 79.19 120 TRP A CA 1
ATOM 949 C C . TRP A 1 120 ? 21.787 0.477 -6.618 1.00 79.19 120 TRP A C 1
ATOM 951 O O . TRP A 1 120 ? 22.329 1.533 -6.937 1.00 79.19 120 TRP A O 1
ATOM 961 N N . ALA A 1 121 ? 21.970 -0.640 -7.318 1.00 80.56 121 ALA A N 1
ATOM 962 C CA . ALA A 1 121 ? 22.771 -0.736 -8.535 1.00 80.56 121 ALA A CA 1
ATOM 963 C C . ALA A 1 121 ? 21.997 -1.466 -9.645 1.00 80.56 121 ALA A C 1
ATOM 965 O O . ALA A 1 121 ? 21.008 -2.144 -9.357 1.00 80.56 121 ALA A O 1
ATOM 966 N N . PRO A 1 122 ? 22.437 -1.371 -10.911 1.00 80.06 122 PRO A N 1
ATOM 967 C CA . PRO A 1 122 ? 21.807 -2.112 -11.991 1.00 80.06 122 PRO A CA 1
ATOM 968 C C . PRO A 1 122 ? 21.802 -3.621 -11.756 1.00 80.06 122 PRO A C 1
ATOM 970 O O . PRO A 1 122 ? 22.838 -4.206 -11.443 1.00 80.06 122 PRO A O 1
ATOM 973 N N . HIS A 1 123 ? 20.643 -4.251 -11.935 1.00 84.94 123 HIS A N 1
ATOM 974 C CA . HIS A 1 123 ? 20.466 -5.685 -11.721 1.00 84.94 123 HIS A CA 1
ATOM 975 C C . HIS A 1 123 ? 19.413 -6.262 -12.674 1.00 84.94 123 HIS A C 1
ATOM 977 O O . HIS A 1 123 ? 18.626 -5.541 -13.283 1.00 84.94 123 HIS A O 1
ATOM 983 N N . SER A 1 124 ? 19.405 -7.584 -12.825 1.00 84.06 124 SER A N 1
ATOM 984 C CA . SER A 1 124 ? 18.524 -8.300 -13.756 1.00 84.06 124 SER A CA 1
ATOM 985 C C . SER A 1 124 ? 17.147 -8.636 -13.172 1.00 84.06 124 SER A C 1
ATOM 987 O O . SER A 1 124 ? 16.383 -9.353 -13.811 1.00 84.06 124 SER A O 1
ATOM 989 N N . GLY A 1 125 ? 16.827 -8.139 -11.974 1.00 87.44 125 GLY A N 1
ATOM 990 C CA . GLY A 1 125 ? 15.576 -8.422 -11.263 1.00 87.44 125 GLY A CA 1
ATOM 991 C C . GLY A 1 125 ? 15.746 -9.018 -9.868 1.00 87.44 125 GLY A C 1
ATOM 992 O O . GLY A 1 125 ? 14.818 -8.938 -9.080 1.00 87.44 125 GLY A O 1
ATOM 993 N N . ILE A 1 126 ? 16.919 -9.562 -9.532 1.00 89.38 126 ILE A N 1
ATOM 994 C 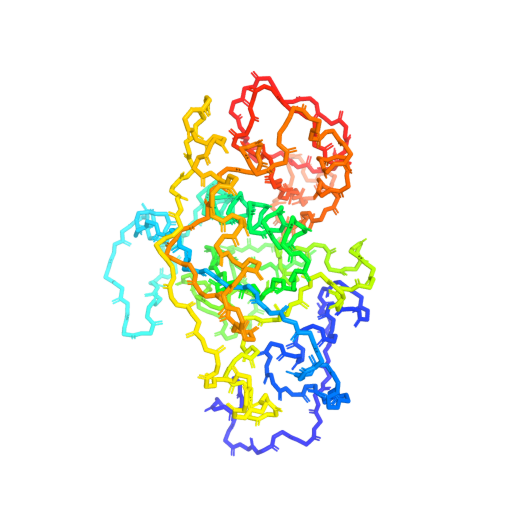CA . ILE A 1 126 ? 17.256 -10.055 -8.184 1.00 89.38 126 ILE A CA 1
ATOM 995 C C . ILE A 1 126 ? 18.589 -9.448 -7.757 1.00 89.38 126 ILE A C 1
ATOM 997 O O . ILE A 1 126 ? 19.457 -9.204 -8.599 1.00 89.38 126 ILE A O 1
ATOM 1001 N N . ILE A 1 127 ? 18.744 -9.203 -6.460 1.00 87.25 127 ILE A N 1
ATOM 1002 C CA . ILE A 1 127 ? 20.021 -8.832 -5.856 1.00 87.25 127 ILE A CA 1
ATOM 1003 C C . ILE A 1 127 ? 21.061 -9.949 -6.069 1.00 87.25 127 ILE A C 1
ATOM 1005 O O . ILE A 1 127 ? 20.832 -11.080 -5.633 1.00 87.25 127 ILE A O 1
ATOM 1009 N N . PRO A 1 128 ? 22.233 -9.667 -6.668 1.00 84.94 128 PRO A N 1
ATOM 1010 C CA . PRO A 1 128 ? 23.287 -10.667 -6.806 1.00 84.94 128 PRO A CA 1
ATOM 1011 C C . PRO A 1 128 ? 23.684 -11.282 -5.455 1.00 84.94 128 PRO A C 1
ATOM 1013 O O . PRO A 1 128 ? 24.016 -10.570 -4.511 1.00 84.94 128 PRO A O 1
ATOM 1016 N N . GLY A 1 129 ? 23.650 -12.615 -5.371 1.00 85.38 129 GLY A N 1
ATOM 1017 C CA . GLY A 1 129 ? 23.999 -13.362 -4.159 1.00 85.38 129 GLY A CA 1
ATOM 1018 C C . GLY A 1 129 ? 22.912 -13.410 -3.080 1.00 85.38 129 GLY A C 1
ATOM 1019 O O . GLY A 1 129 ? 23.145 -14.005 -2.029 1.00 85.38 129 GLY A O 1
ATOM 1020 N N . SER A 1 130 ? 21.729 -12.823 -3.304 1.00 86.75 130 SER A N 1
ATOM 1021 C CA . SER A 1 130 ? 20.612 -12.979 -2.371 1.00 86.75 130 SER A CA 1
ATOM 1022 C C . SER A 1 130 ? 19.932 -14.343 -2.523 1.00 86.75 130 SER A C 1
ATOM 1024 O O . SER A 1 130 ? 20.009 -15.001 -3.559 1.00 86.75 130 SER A O 1
ATOM 1026 N N . ALA A 1 131 ? 19.222 -14.761 -1.474 1.00 86.38 131 ALA A N 1
ATOM 1027 C CA . ALA A 1 131 ? 18.364 -15.946 -1.501 1.00 86.38 131 ALA A CA 1
ATOM 1028 C C . ALA A 1 131 ? 16.954 -15.651 -2.056 1.00 86.38 131 ALA A C 1
ATOM 1030 O O . ALA A 1 131 ? 16.052 -16.479 -1.909 1.00 86.38 131 ALA A O 1
ATOM 1031 N N . ALA A 1 132 ? 16.734 -14.459 -2.619 1.00 88.12 132 ALA A N 1
ATOM 1032 C CA . ALA A 1 132 ? 15.424 -14.033 -3.079 1.00 88.12 132 ALA A CA 1
ATOM 1033 C C . ALA A 1 132 ? 14.989 -14.820 -4.326 1.00 88.12 132 ALA A C 1
ATOM 1035 O O . ALA A 1 132 ? 15.803 -15.174 -5.178 1.00 88.12 132 ALA A O 1
ATOM 1036 N N . ARG A 1 133 ? 13.687 -15.092 -4.427 1.00 91.19 133 ARG A N 1
ATOM 1037 C CA . ARG A 1 133 ? 13.058 -15.804 -5.548 1.00 91.19 133 ARG A CA 1
ATOM 1038 C C . ARG A 1 133 ? 11.916 -14.954 -6.082 1.00 91.19 133 ARG A C 1
ATOM 1040 O O . ARG A 1 133 ? 11.268 -14.267 -5.301 1.00 91.19 133 ARG A O 1
ATOM 1047 N N . LEU A 1 134 ? 11.699 -14.973 -7.395 1.00 93.75 134 LEU A N 1
ATOM 1048 C CA . LEU A 1 134 ? 10.697 -14.125 -8.041 1.00 93.75 134 LEU A CA 1
ATOM 1049 C C . LEU A 1 134 ? 9.416 -14.904 -8.374 1.00 93.75 134 LEU A C 1
ATOM 1051 O O . LEU A 1 134 ? 9.513 -16.067 -8.761 1.00 93.75 134 LEU A O 1
ATOM 1055 N N . PRO A 1 135 ? 8.238 -14.262 -8.313 1.00 95.75 135 PRO A N 1
ATOM 1056 C CA . PRO A 1 135 ? 8.010 -12.949 -7.702 1.00 95.75 135 PRO A CA 1
ATOM 1057 C C . PRO A 1 135 ? 8.281 -12.975 -6.186 1.00 95.75 135 PRO A C 1
ATOM 1059 O O . PRO A 1 135 ? 8.175 -14.016 -5.542 1.00 95.75 135 PRO A O 1
ATOM 1062 N N . LEU A 1 136 ? 8.632 -11.823 -5.611 1.00 95.19 136 LEU A N 1
ATOM 1063 C CA . LEU A 1 136 ? 8.719 -11.655 -4.161 1.00 95.19 136 LEU A CA 1
ATOM 1064 C C . LEU A 1 136 ? 7.298 -11.635 -3.589 1.00 95.19 136 LEU A C 1
ATOM 1066 O O . LEU A 1 136 ? 6.628 -10.605 -3.663 1.00 95.19 136 LEU A O 1
ATOM 1070 N N . LEU A 1 137 ? 6.843 -12.769 -3.054 1.00 94.06 137 LEU A N 1
ATOM 1071 C CA . LEU A 1 137 ? 5.477 -12.938 -2.534 1.00 94.06 137 LEU A CA 1
ATOM 1072 C C . LEU A 1 137 ? 5.218 -12.200 -1.215 1.00 94.06 137 LEU A C 1
ATOM 1074 O O . LEU A 1 137 ? 4.081 -11.843 -0.937 1.00 94.06 137 LEU A O 1
ATOM 1078 N N . ASP A 1 138 ? 6.271 -11.949 -0.439 1.00 91.81 138 ASP A N 1
ATOM 1079 C CA . ASP A 1 138 ? 6.251 -11.060 0.722 1.00 91.81 138 ASP A CA 1
ATOM 1080 C C . ASP A 1 138 ? 7.152 -9.857 0.403 1.00 91.81 138 ASP A C 1
ATOM 1082 O O . ASP A 1 138 ? 8.294 -9.763 0.861 1.00 91.81 138 ASP A O 1
ATOM 1086 N N . CYS A 1 139 ? 6.675 -8.968 -0.473 1.00 95.25 139 CYS A N 1
ATOM 1087 C CA . CYS A 1 139 ? 7.401 -7.756 -0.820 1.00 95.25 139 CYS A CA 1
ATOM 1088 C C . CYS A 1 139 ? 7.446 -6.808 0.381 1.00 95.25 139 CYS A C 1
ATOM 1090 O O . CYS A 1 139 ? 6.391 -6.387 0.863 1.00 95.25 139 CYS A O 1
ATOM 1092 N N . PRO A 1 140 ? 8.645 -6.427 0.846 1.00 94.50 140 PRO A N 1
ATOM 1093 C CA . PRO A 1 140 ? 8.757 -5.522 1.974 1.00 94.50 140 PRO A CA 1
ATOM 1094 C C . PRO A 1 140 ? 8.152 -4.152 1.685 1.00 94.50 140 PRO A C 1
ATOM 1096 O O . PRO A 1 140 ? 8.371 -3.587 0.608 1.00 94.50 140 PRO A O 1
ATOM 1099 N N . ALA A 1 141 ? 7.455 -3.570 2.658 1.00 95.62 141 ALA A N 1
ATOM 1100 C CA . ALA A 1 141 ? 6.800 -2.278 2.479 1.00 95.62 141 ALA A CA 1
ATOM 1101 C C . ALA A 1 141 ? 7.786 -1.181 2.046 1.00 95.62 141 ALA A C 1
ATOM 1103 O O . ALA A 1 141 ? 7.473 -0.384 1.167 1.00 95.62 141 ALA A O 1
ATOM 1104 N N . ASP A 1 142 ? 9.009 -1.171 2.583 1.00 94.31 142 ASP A N 1
ATOM 1105 C CA . ASP A 1 142 ? 10.046 -0.189 2.239 1.00 94.31 142 ASP A CA 1
ATOM 1106 C C . ASP A 1 142 ? 10.611 -0.340 0.812 1.00 94.31 142 ASP A C 1
ATOM 1108 O O . ASP A 1 142 ? 11.305 0.558 0.324 1.00 94.31 142 ASP A O 1
ATOM 1112 N N . HIS A 1 143 ? 10.305 -1.442 0.111 1.00 94.56 143 HIS A N 1
ATOM 1113 C CA . HIS A 1 143 ? 10.640 -1.574 -1.306 1.00 94.56 143 HIS A CA 1
ATOM 1114 C C . HIS A 1 143 ? 9.756 -0.683 -2.175 1.00 94.56 143 HIS A C 1
ATOM 1116 O O . HIS A 1 143 ? 10.263 -0.144 -3.159 1.00 94.56 143 HIS A O 1
ATOM 1122 N N . VAL A 1 144 ? 8.486 -0.493 -1.805 1.00 96.38 144 VAL A N 1
ATOM 1123 C CA . VAL A 1 144 ? 7.479 0.194 -2.635 1.00 96.38 144 VAL A CA 1
ATOM 1124 C C . VAL A 1 144 ? 6.901 1.457 -1.999 1.00 96.38 144 VAL A C 1
ATOM 1126 O O . VAL A 1 144 ? 6.356 2.301 -2.707 1.00 96.38 144 VAL A O 1
ATOM 1129 N N . LEU A 1 145 ? 7.072 1.639 -0.689 1.00 96.81 145 LEU A N 1
ATOM 1130 C CA . LEU A 1 145 ? 6.672 2.819 0.071 1.00 96.81 145 LEU A CA 1
ATOM 1131 C C . LEU A 1 145 ? 7.901 3.556 0.611 1.00 96.81 145 LEU A C 1
ATOM 1133 O O . LEU A 1 145 ? 8.864 2.962 1.096 1.00 96.81 145 LEU A O 1
ATOM 1137 N N . ASP A 1 146 ? 7.839 4.880 0.576 1.00 95.69 146 ASP A N 1
ATOM 1138 C CA . ASP A 1 146 ? 8.828 5.778 1.165 1.00 95.69 146 ASP A CA 1
ATOM 1139 C C . ASP A 1 146 ? 8.527 5.975 2.661 1.00 95.69 146 ASP A C 1
ATOM 1141 O O . ASP A 1 146 ? 8.064 7.023 3.115 1.00 95.69 146 ASP A O 1
ATOM 1145 N N . VAL A 1 147 ? 8.738 4.907 3.436 1.00 94.38 147 VAL A N 1
ATOM 1146 C CA . VAL A 1 147 ? 8.452 4.854 4.883 1.00 94.38 147 VAL A CA 1
ATOM 1147 C C . VAL A 1 147 ? 9.244 5.881 5.697 1.00 94.38 147 VAL A C 1
ATOM 1149 O O . VAL A 1 147 ? 8.820 6.270 6.781 1.00 94.38 147 VAL A O 1
ATOM 1152 N N . GLU A 1 148 ? 10.373 6.355 5.170 1.00 93.19 148 GLU A N 1
ATOM 1153 C CA . GLU A 1 148 ? 11.140 7.448 5.765 1.00 93.19 148 GLU A CA 1
ATOM 1154 C C . GLU A 1 148 ? 10.423 8.785 5.584 1.00 93.19 148 GLU A C 1
ATOM 1156 O O . GLU A 1 148 ? 10.217 9.520 6.551 1.00 93.19 148 GLU A O 1
ATOM 1161 N N . ARG A 1 149 ? 9.960 9.070 4.360 1.00 94.06 149 ARG A N 1
ATOM 1162 C CA . ARG A 1 149 ? 9.193 10.278 4.036 1.00 94.06 149 ARG A CA 1
ATOM 1163 C C . ARG A 1 149 ? 7.834 10.330 4.730 1.00 94.06 149 ARG A C 1
ATOM 1165 O O . ARG A 1 149 ? 7.338 11.422 5.000 1.00 94.06 149 ARG A O 1
ATOM 1172 N N . MET A 1 150 ? 7.244 9.179 5.058 1.00 93.62 150 MET A N 1
ATOM 1173 C CA . MET A 1 150 ? 6.039 9.104 5.896 1.00 93.62 150 MET A CA 1
ATOM 1174 C C . MET A 1 150 ? 6.263 9.658 7.314 1.00 93.62 150 MET A C 1
ATOM 1176 O O . MET A 1 150 ? 5.306 10.093 7.958 1.00 93.62 150 MET A O 1
ATOM 1180 N N . GLY A 1 151 ? 7.508 9.680 7.799 1.00 89.81 151 GLY A N 1
ATOM 1181 C CA . GLY A 1 151 ? 7.861 10.167 9.129 1.00 89.81 151 GLY A CA 1
ATOM 1182 C C . GLY A 1 151 ? 7.405 9.206 10.227 1.00 89.81 151 GLY A C 1
ATOM 1183 O O . GLY A 1 151 ? 7.902 8.087 10.333 1.00 89.81 151 GLY A O 1
ATOM 1184 N N . LYS A 1 152 ? 6.467 9.644 11.077 1.00 89.69 152 LYS A N 1
ATOM 1185 C CA . LYS A 1 152 ? 5.853 8.773 12.092 1.00 89.69 152 LYS A CA 1
ATOM 1186 C C . LYS A 1 152 ? 4.853 7.853 11.397 1.00 89.69 152 LYS A C 1
ATOM 1188 O O . LYS A 1 152 ? 3.724 8.257 11.133 1.00 89.69 152 LYS A O 1
ATOM 1193 N N . VAL A 1 153 ? 5.285 6.636 11.082 1.00 91.81 153 VAL A N 1
ATOM 1194 C CA . VAL A 1 153 ? 4.478 5.635 10.371 1.00 91.81 153 VAL A CA 1
ATOM 1195 C C . VAL A 1 153 ? 3.435 4.975 11.279 1.00 91.81 153 VAL A C 1
ATOM 1197 O O . VAL A 1 153 ? 2.384 4.555 10.810 1.00 91.81 153 VAL A O 1
ATOM 1200 N N . GLU A 1 154 ? 3.678 4.922 12.588 1.00 93.06 154 GLU A N 1
ATOM 1201 C CA . GLU A 1 154 ? 2.836 4.207 13.552 1.00 93.06 154 GLU A CA 1
ATOM 1202 C C . GLU A 1 154 ? 1.398 4.720 13.656 1.00 93.06 154 GLU A C 1
ATOM 1204 O O . GLU A 1 154 ? 0.512 3.899 13.839 1.00 93.06 154 GLU A O 1
ATOM 1209 N N . PRO A 1 155 ? 1.090 6.017 13.537 1.00 93.75 155 PRO A N 1
ATOM 1210 C CA . PRO A 1 155 ? -0.300 6.466 13.510 1.00 93.75 155 PRO A CA 1
ATOM 1211 C C . PRO A 1 155 ? -1.029 6.133 12.200 1.00 93.75 155 PRO A C 1
ATOM 1213 O O . PRO A 1 155 ? -2.234 6.341 12.114 1.00 93.75 155 PRO A O 1
ATOM 1216 N N . LEU A 1 156 ? -0.312 5.678 11.167 1.00 94.75 156 LEU A N 1
ATOM 1217 C CA . LEU A 1 156 ? -0.858 5.439 9.830 1.00 94.75 156 LEU A CA 1
ATOM 1218 C C . LEU A 1 156 ? -0.971 3.949 9.520 1.00 94.75 156 LEU A C 1
ATOM 1220 O O . LEU A 1 156 ? -1.998 3.509 9.005 1.00 94.75 156 LEU A O 1
ATOM 1224 N N . LEU A 1 157 ? 0.089 3.193 9.819 1.00 95.75 157 LEU A N 1
ATOM 1225 C CA . LEU A 1 157 ? 0.270 1.834 9.336 1.00 95.75 157 LEU A CA 1
ATOM 1226 C C . LEU A 1 157 ? 0.698 0.846 10.428 1.00 95.75 157 LEU A C 1
ATOM 1228 O O . LEU A 1 157 ? 1.407 1.172 11.389 1.00 95.75 157 LEU A O 1
ATOM 1232 N N . ARG A 1 158 ? 0.311 -0.405 10.207 1.00 97.56 158 ARG A N 1
ATOM 1233 C CA . ARG A 1 158 ? 0.952 -1.609 10.739 1.00 97.56 158 ARG A CA 1
ATOM 1234 C C . ARG A 1 158 ? 1.461 -2.462 9.584 1.00 97.56 158 ARG A C 1
ATOM 1236 O O . ARG A 1 158 ? 0.921 -2.410 8.480 1.00 97.56 158 ARG A O 1
ATOM 1243 N N . GLU A 1 159 ? 2.506 -3.225 9.848 1.00 97.25 159 GLU A N 1
ATOM 1244 C CA . GLU A 1 159 ? 3.052 -4.231 8.946 1.00 97.25 159 GLU A CA 1
ATOM 1245 C C . GLU A 1 159 ? 2.048 -5.355 8.656 1.00 97.25 159 GLU A C 1
ATOM 1247 O O . GLU A 1 159 ? 1.179 -5.666 9.471 1.00 97.25 159 GLU A O 1
ATOM 1252 N N . HIS A 1 160 ? 2.208 -6.028 7.517 1.00 96.94 160 HIS A N 1
ATOM 1253 C CA . HIS A 1 160 ? 1.317 -7.114 7.097 1.00 96.94 160 HIS A CA 1
ATOM 1254 C C . HIS A 1 160 ? 1.311 -8.324 8.046 1.00 96.94 160 HIS A C 1
ATOM 1256 O O . HIS A 1 160 ? 0.350 -9.095 8.079 1.00 96.94 160 HIS A O 1
ATOM 1262 N N . SER A 1 161 ? 2.379 -8.508 8.824 1.00 96.81 161 SER A N 1
ATOM 1263 C CA . SER A 1 161 ? 2.519 -9.597 9.791 1.00 96.81 161 SER A CA 1
ATOM 1264 C C . SER A 1 161 ? 1.916 -9.275 11.162 1.00 96.81 161 SER A C 1
ATOM 1266 O O . SER A 1 161 ? 1.886 -10.152 12.023 1.00 96.81 161 SER A O 1
ATOM 1268 N N . PHE A 1 162 ? 1.369 -8.072 11.370 1.00 97.75 162 PHE A N 1
ATOM 1269 C CA . PHE A 1 162 ? 0.900 -7.590 12.673 1.00 97.75 162 PHE A CA 1
ATOM 1270 C C . PHE A 1 162 ? -0.076 -8.546 13.374 1.00 97.75 162 PHE A C 1
ATOM 1272 O O . PHE A 1 162 ? 0.110 -8.881 14.540 1.00 97.75 162 PHE A O 1
ATOM 1279 N N . LEU A 1 163 ? -1.096 -9.057 12.674 1.00 96.75 163 LEU A N 1
ATOM 1280 C CA . LEU A 1 163 ? -2.062 -9.998 13.270 1.00 96.75 163 LEU A CA 1
ATOM 1281 C C . LEU A 1 163 ? -1.491 -11.409 13.491 1.00 96.75 163 LEU A C 1
ATOM 1283 O O . LEU A 1 163 ? -2.051 -12.179 14.270 1.00 96.75 163 LEU A O 1
ATOM 1287 N N . CYS A 1 164 ? -0.384 -11.745 12.826 1.00 95.50 164 CYS A N 1
ATOM 1288 C CA . CYS A 1 164 ? 0.362 -12.984 13.046 1.00 95.50 164 CYS A CA 1
ATOM 1289 C C . CYS A 1 164 ? 1.403 -12.843 14.167 1.00 95.50 164 CYS A C 1
ATOM 1291 O O . CYS A 1 164 ? 1.903 -13.854 14.658 1.00 95.50 164 CYS A O 1
ATOM 1293 N N . ASN A 1 165 ? 1.717 -11.613 14.583 1.00 96.31 165 ASN A N 1
ATOM 1294 C CA . ASN A 1 165 ? 2.678 -11.346 15.639 1.00 96.31 165 ASN A CA 1
ATOM 1295 C C . ASN A 1 165 ? 2.153 -11.888 16.980 1.00 96.31 165 ASN A C 1
ATOM 1297 O O . ASN A 1 165 ? 1.060 -11.500 17.404 1.00 96.31 165 ASN A O 1
ATOM 1301 N N . PRO A 1 166 ? 2.902 -12.764 17.681 1.00 94.81 166 PRO A N 1
ATOM 1302 C CA . PRO A 1 166 ? 2.461 -13.336 18.954 1.00 94.81 166 PRO A CA 1
ATOM 1303 C C . PRO A 1 166 ? 2.258 -12.281 20.049 1.00 94.81 166 PRO A C 1
ATOM 1305 O O . PRO A 1 166 ? 1.514 -12.530 20.995 1.00 94.81 166 PRO A O 1
ATOM 1308 N N . ARG A 1 167 ? 2.875 -11.099 19.908 1.00 95.69 167 ARG A N 1
ATOM 1309 C CA . ARG A 1 167 ? 2.686 -9.961 20.817 1.00 95.69 167 ARG A CA 1
ATOM 1310 C C . ARG A 1 167 ? 1.337 -9.261 20.626 1.00 95.69 167 ARG A C 1
ATOM 1312 O O . ARG A 1 167 ? 0.907 -8.541 21.522 1.00 95.69 167 ARG A O 1
ATOM 1319 N N . THR A 1 168 ? 0.640 -9.492 19.511 1.00 97.44 168 THR A N 1
ATOM 1320 C CA . THR A 1 168 ? -0.706 -8.955 19.290 1.00 97.44 168 THR A CA 1
ATOM 1321 C C . THR A 1 168 ? -1.709 -9.691 20.188 1.00 97.44 168 THR A C 1
ATOM 1323 O O . THR A 1 168 ? -1.913 -10.902 20.023 1.00 97.44 168 THR A O 1
ATOM 1326 N N . PRO A 1 169 ? -2.360 -9.009 21.151 1.00 97.38 169 PRO A N 1
ATOM 1327 C CA . PRO A 1 169 ? -3.192 -9.682 22.143 1.00 97.38 169 PRO A CA 1
ATOM 1328 C C . PRO A 1 169 ? -4.377 -10.429 21.530 1.00 97.38 169 PRO A C 1
ATOM 1330 O O . PRO A 1 169 ? -4.918 -10.043 20.490 1.00 97.38 169 PRO A O 1
ATOM 1333 N N . ALA A 1 170 ? -4.830 -11.482 22.213 1.00 96.81 170 ALA A N 1
ATOM 1334 C CA . ALA A 1 170 ? -6.016 -12.239 21.809 1.00 96.81 170 ALA A CA 1
ATOM 1335 C C . ALA A 1 170 ? -7.282 -11.363 21.759 1.00 96.81 170 ALA A C 1
ATOM 1337 O O . ALA A 1 170 ? -8.135 -11.582 20.906 1.00 96.81 170 ALA A O 1
ATOM 1338 N N . SER A 1 171 ? -7.369 -10.326 22.601 1.00 96.31 171 SER A N 1
ATOM 1339 C CA . SER A 1 171 ? -8.466 -9.347 22.583 1.00 96.31 171 SER A CA 1
ATOM 1340 C C . SER A 1 171 ? -8.547 -8.544 21.280 1.00 96.31 171 SER A C 1
ATOM 1342 O O . SER A 1 171 ? -9.635 -8.138 20.886 1.00 96.31 171 SER A O 1
ATOM 1344 N N . VAL A 1 172 ? -7.424 -8.348 20.580 1.00 97.88 172 VAL A N 1
ATOM 1345 C CA . VAL A 1 172 ? -7.397 -7.714 19.253 1.00 97.88 172 VAL A CA 1
ATOM 1346 C C . VAL A 1 172 ? -7.633 -8.757 18.166 1.00 97.88 172 VAL A C 1
ATOM 1348 O O . VAL A 1 172 ? -8.516 -8.579 17.333 1.00 97.88 172 VAL A O 1
ATOM 1351 N N . ARG A 1 173 ? -6.895 -9.877 18.196 1.00 96.69 173 ARG A N 1
ATOM 1352 C CA . ARG A 1 173 ? -6.992 -10.936 17.172 1.00 96.69 173 ARG A CA 1
ATOM 1353 C C . ARG A 1 173 ? -8.368 -11.606 17.113 1.00 96.69 173 ARG A C 1
ATOM 1355 O O . ARG A 1 173 ? -8.763 -12.056 16.045 1.00 96.69 173 ARG A O 1
ATOM 1362 N N . GLY A 1 174 ? -9.074 -11.681 18.241 1.00 96.19 174 GLY A N 1
ATOM 1363 C CA . GLY A 1 174 ? -10.419 -12.253 18.339 1.00 96.19 174 GLY A CA 1
ATOM 1364 C C . GLY A 1 174 ? -11.555 -11.261 18.074 1.00 96.19 174 GLY A C 1
ATOM 1365 O O . GLY A 1 174 ? -12.684 -11.687 17.859 1.00 96.19 174 GLY A O 1
ATOM 1366 N N . SER A 1 175 ? -11.285 -9.951 18.063 1.00 97.81 175 SER A N 1
ATOM 1367 C CA . SER A 1 175 ? -12.295 -8.910 17.835 1.00 97.81 175 SER A CA 1
ATOM 1368 C C . SER A 1 175 ? -12.267 -8.460 16.372 1.00 97.81 175 SER A C 1
ATOM 1370 O O . SER A 1 175 ? -11.693 -7.422 16.033 1.00 97.81 175 SER A O 1
ATOM 1372 N N . VAL A 1 176 ? -12.854 -9.281 15.493 1.00 97.75 176 VAL A N 1
ATOM 1373 C CA . VAL A 1 176 ? -12.814 -9.090 14.035 1.00 97.75 176 VAL A CA 1
ATOM 1374 C C . VAL A 1 176 ? -14.220 -8.991 13.444 1.00 97.75 176 VAL A C 1
ATOM 1376 O O . VAL A 1 176 ? -14.998 -9.937 13.543 1.00 97.75 176 VAL A O 1
ATOM 1379 N N . ALA A 1 177 ? -14.507 -7.899 12.735 1.00 97.81 177 ALA A N 1
ATOM 1380 C CA . ALA A 1 177 ? -15.660 -7.801 11.842 1.00 97.81 177 ALA A CA 1
ATOM 1381 C C . ALA A 1 177 ? -15.229 -8.035 10.388 1.00 97.81 177 ALA A C 1
ATOM 1383 O O . ALA A 1 177 ? -14.286 -7.407 9.905 1.00 97.81 177 ALA A O 1
ATOM 1384 N N . GLN A 1 178 ? -15.934 -8.927 9.691 1.00 97.38 178 GLN A N 1
ATOM 1385 C CA . GLN A 1 178 ? -15.747 -9.193 8.263 1.00 97.38 178 GLN A CA 1
ATOM 1386 C C . GLN A 1 178 ? -16.797 -8.422 7.468 1.00 97.38 178 GLN A C 1
ATOM 1388 O O . GLN A 1 178 ? -17.992 -8.633 7.669 1.00 97.38 178 GLN A O 1
ATOM 1393 N N . LEU A 1 179 ? -16.363 -7.548 6.565 1.00 96.25 179 LEU A N 1
ATOM 1394 C CA . LEU A 1 179 ? -17.240 -6.767 5.696 1.00 96.25 179 LEU A CA 1
ATOM 1395 C C . LEU A 1 179 ? -16.890 -7.035 4.230 1.00 96.25 179 LEU A C 1
ATOM 1397 O O . LEU A 1 179 ? -15.726 -7.195 3.876 1.00 96.25 179 LEU A O 1
ATOM 1401 N N . ALA A 1 180 ? -17.885 -7.039 3.343 1.00 90.50 180 ALA A N 1
ATOM 1402 C CA . ALA A 1 180 ? -17.619 -7.182 1.909 1.00 90.50 180 ALA A CA 1
ATOM 1403 C C . ALA A 1 180 ? -16.807 -5.993 1.357 1.00 90.50 180 ALA A C 1
ATOM 1405 O O . ALA A 1 180 ? -15.949 -6.161 0.494 1.00 90.50 180 ALA A O 1
ATOM 1406 N N . GLY A 1 181 ? -17.044 -4.793 1.893 1.00 87.38 181 GLY A N 1
ATOM 1407 C CA . GLY A 1 181 ? -16.512 -3.558 1.331 1.00 87.38 181 GLY A CA 1
ATOM 1408 C C . GLY A 1 181 ? -17.202 -3.184 0.023 1.00 87.38 181 GLY A C 1
ATOM 1409 O O . GLY A 1 181 ? -18.367 -3.519 -0.185 1.00 87.38 181 GLY A O 1
ATOM 1410 N N . ALA A 1 182 ? -16.493 -2.468 -0.844 1.00 80.88 182 ALA A N 1
ATOM 1411 C CA . ALA A 1 182 ? -16.974 -2.103 -2.172 1.00 80.88 182 ALA A CA 1
ATOM 1412 C C . ALA A 1 182 ? -15.798 -2.090 -3.145 1.00 80.88 182 ALA A C 1
ATOM 1414 O O . ALA A 1 182 ? -14.702 -1.666 -2.781 1.00 80.88 182 ALA A O 1
ATOM 1415 N N . ARG A 1 183 ? -16.016 -2.564 -4.374 1.00 77.06 183 ARG A N 1
ATOM 1416 C CA . ARG A 1 183 ? -15.010 -2.440 -5.433 1.00 77.06 183 ARG A CA 1
ATOM 1417 C C . ARG A 1 183 ? -14.852 -0.965 -5.825 1.00 77.06 183 ARG A C 1
ATOM 1419 O O . ARG A 1 183 ? -15.802 -0.196 -5.669 1.00 77.06 183 ARG A O 1
ATOM 1426 N N . PRO A 1 184 ? -13.667 -0.553 -6.302 1.00 72.88 184 PRO A N 1
ATOM 1427 C CA . PRO A 1 184 ? -13.451 0.813 -6.748 1.00 72.88 184 PRO A CA 1
ATOM 1428 C C . PRO A 1 184 ? -14.291 1.096 -8.000 1.00 72.88 184 PRO A C 1
ATOM 1430 O O . PRO A 1 184 ? -13.938 0.707 -9.109 1.00 72.88 184 PRO A O 1
ATOM 1433 N N . GLU A 1 185 ? -15.415 1.777 -7.799 1.00 74.44 185 GLU A N 1
ATOM 1434 C CA . GLU A 1 185 ? -16.280 2.325 -8.843 1.00 74.44 185 GLU A CA 1
ATOM 1435 C C . GLU A 1 185 ? -16.401 3.841 -8.647 1.00 74.44 185 GLU A C 1
ATOM 1437 O O . GLU A 1 185 ? -16.303 4.348 -7.526 1.00 74.44 185 GLU A O 1
ATOM 1442 N N . ALA A 1 186 ? -16.603 4.579 -9.739 1.00 64.69 186 ALA A N 1
ATOM 1443 C CA . ALA A 1 186 ? -16.786 6.026 -9.705 1.00 64.69 186 ALA A CA 1
ATOM 1444 C C . ALA A 1 186 ? -18.274 6.402 -9.788 1.00 64.69 186 ALA A C 1
ATOM 1446 O O . ALA A 1 186 ? -19.061 5.735 -10.456 1.00 64.69 186 ALA A O 1
ATOM 1447 N N . GLY A 1 187 ? -18.645 7.518 -9.156 1.00 70.81 187 GLY A N 1
ATOM 1448 C CA . GLY A 1 187 ? -19.962 8.145 -9.303 1.00 70.81 187 GLY A CA 1
ATOM 1449 C C . GLY A 1 187 ? -20.781 8.241 -8.008 1.00 70.81 187 GLY A C 1
ATOM 1450 O O . GLY A 1 187 ? -20.357 7.760 -6.957 1.00 70.81 187 GLY A O 1
ATOM 1451 N N . PRO A 1 188 ? -21.975 8.866 -8.059 1.00 73.50 188 PRO A N 1
ATOM 1452 C CA . PRO A 1 188 ? -22.767 9.177 -6.863 1.00 73.50 188 PRO A CA 1
ATOM 1453 C C . PRO A 1 188 ? -23.198 7.948 -6.053 1.00 73.50 188 PRO A C 1
ATOM 1455 O O . PRO A 1 188 ? -23.185 7.980 -4.822 1.00 73.50 188 PRO A O 1
ATOM 1458 N N . ALA A 1 189 ? -23.545 6.850 -6.733 1.00 80.12 189 ALA A N 1
ATOM 1459 C CA . ALA A 1 189 ? -23.906 5.591 -6.084 1.00 80.12 189 ALA A CA 1
ATOM 1460 C C . ALA A 1 189 ? -22.725 5.002 -5.292 1.00 80.12 189 ALA A C 1
ATOM 1462 O O . ALA A 1 189 ? -22.906 4.554 -4.159 1.00 80.12 189 ALA A O 1
ATOM 1463 N N . ALA A 1 190 ? -21.509 5.088 -5.843 1.00 85.62 190 ALA A N 1
ATOM 1464 C CA . ALA A 1 190 ? -20.293 4.654 -5.165 1.00 85.62 190 ALA A CA 1
ATOM 1465 C C . ALA A 1 190 ? -20.009 5.499 -3.912 1.00 85.62 190 ALA A C 1
ATOM 1467 O O . ALA A 1 190 ? -19.679 4.944 -2.866 1.00 85.62 190 ALA A O 1
ATOM 1468 N N . SER A 1 191 ? -20.220 6.820 -3.965 1.00 88.00 191 SER A N 1
ATOM 1469 C CA . SER A 1 191 ? -20.072 7.697 -2.792 1.00 88.00 191 SER A CA 1
ATOM 1470 C C . SER A 1 191 ? -21.082 7.377 -1.684 1.00 88.00 191 SER A C 1
ATOM 1472 O O . SER A 1 191 ? -20.719 7.329 -0.508 1.00 88.00 191 SER A O 1
ATOM 1474 N N . ALA A 1 192 ? -22.345 7.109 -2.032 1.00 90.44 192 ALA A N 1
ATOM 1475 C CA . ALA A 1 192 ? -23.359 6.714 -1.052 1.00 90.44 192 ALA A CA 1
ATOM 1476 C C . ALA A 1 192 ? -23.019 5.367 -0.385 1.00 90.44 192 ALA A C 1
ATOM 1478 O O . ALA A 1 192 ? -23.121 5.240 0.840 1.00 90.44 192 ALA A O 1
ATOM 1479 N N . ALA A 1 193 ? -22.560 4.389 -1.173 1.00 91.81 193 ALA A N 1
ATOM 1480 C CA . ALA A 1 193 ? -22.101 3.096 -0.672 1.00 91.81 193 ALA A CA 1
ATOM 1481 C C . ALA A 1 193 ? -20.863 3.235 0.232 1.00 91.81 193 ALA A C 1
ATOM 1483 O O . ALA A 1 193 ? -20.828 2.657 1.318 1.00 91.81 193 ALA A O 1
ATOM 1484 N N . ALA A 1 194 ? -19.884 4.056 -0.159 1.00 93.75 194 ALA A N 1
ATOM 1485 C CA . ALA A 1 194 ? -18.697 4.336 0.646 1.00 93.75 194 ALA A CA 1
ATOM 1486 C C . ALA A 1 194 ? -19.059 5.001 1.985 1.00 93.75 194 ALA A C 1
ATOM 1488 O O . ALA A 1 194 ? -18.569 4.581 3.032 1.00 93.75 194 ALA A O 1
ATOM 1489 N N . ALA A 1 195 ? -19.974 5.976 1.987 1.00 93.88 195 ALA A N 1
ATOM 1490 C CA . ALA A 1 195 ? -20.450 6.612 3.215 1.00 93.88 195 ALA A CA 1
ATOM 1491 C C . ALA A 1 195 ? -21.187 5.626 4.141 1.00 93.88 195 ALA A C 1
ATOM 1493 O O . ALA A 1 195 ? -21.015 5.669 5.362 1.00 93.88 195 ALA A O 1
ATOM 1494 N N . ALA A 1 196 ? -21.995 4.719 3.581 1.00 94.75 196 ALA A N 1
ATOM 1495 C CA . ALA A 1 196 ? -22.640 3.656 4.350 1.00 94.75 196 ALA A CA 1
ATOM 1496 C C . ALA A 1 196 ? -21.611 2.695 4.965 1.00 94.75 196 ALA A C 1
ATOM 1498 O O . ALA A 1 196 ? -21.702 2.387 6.154 1.00 94.75 196 ALA A O 1
ATOM 1499 N N . LEU A 1 197 ? -20.595 2.300 4.192 1.00 96.31 197 LEU A N 1
ATOM 1500 C CA . LEU A 1 197 ? -19.500 1.456 4.662 1.00 96.31 197 LEU A CA 1
ATOM 1501 C C . LEU A 1 197 ? -18.702 2.126 5.789 1.00 96.31 197 LEU A C 1
ATOM 1503 O O . LEU A 1 197 ? -18.441 1.490 6.805 1.00 96.31 197 LEU A O 1
ATOM 1507 N N . VAL A 1 198 ? -18.360 3.414 5.665 1.00 96.94 198 VAL A N 1
ATOM 1508 C CA . VAL A 1 198 ? -17.666 4.168 6.727 1.00 96.94 198 VAL A CA 1
ATOM 1509 C C . VAL A 1 198 ? -18.463 4.131 8.034 1.00 96.94 198 VAL A C 1
ATOM 1511 O O . VAL A 1 198 ? -17.901 3.801 9.079 1.00 96.94 198 VAL A O 1
ATOM 1514 N N . ARG A 1 199 ? -19.780 4.379 7.979 1.00 97.06 199 ARG A N 1
ATOM 1515 C CA . ARG A 1 199 ? -20.659 4.290 9.159 1.00 97.06 199 ARG A CA 1
ATOM 1516 C C . ARG A 1 199 ? -20.699 2.879 9.744 1.00 97.06 199 ARG A C 1
ATOM 1518 O O . ARG A 1 199 ? -20.639 2.722 10.963 1.00 97.06 199 ARG A O 1
ATOM 1525 N N . GLN A 1 200 ? -20.763 1.851 8.899 1.00 97.06 200 GLN A N 1
ATOM 1526 C CA . GLN A 1 200 ? -20.738 0.455 9.340 1.00 97.06 200 GLN A CA 1
ATOM 1527 C C . GLN A 1 200 ? -19.425 0.110 10.060 1.00 97.06 200 GLN A C 1
ATOM 1529 O O . GLN A 1 200 ? -19.438 -0.531 11.107 1.00 97.06 200 GLN A O 1
ATOM 1534 N N . ILE A 1 201 ? -18.286 0.582 9.547 1.00 97.94 201 ILE A N 1
ATOM 1535 C CA . ILE A 1 201 ? -16.970 0.378 10.170 1.00 97.94 201 ILE A CA 1
ATOM 1536 C C . ILE A 1 201 ? -16.896 1.071 11.535 1.00 97.94 201 ILE A C 1
ATOM 1538 O O . ILE A 1 201 ? -16.440 0.466 12.511 1.00 97.94 201 ILE A O 1
ATOM 1542 N N . GLN A 1 202 ? -17.349 2.324 11.615 1.00 96.62 202 GLN A N 1
ATOM 1543 C CA . GLN A 1 202 ? -17.333 3.122 12.846 1.00 96.62 202 GLN A CA 1
ATOM 1544 C C . GLN A 1 202 ? -18.237 2.533 13.937 1.00 96.62 202 GLN A C 1
ATOM 1546 O O . GLN A 1 202 ? -17.892 2.585 15.112 1.00 96.62 202 GLN A O 1
ATOM 1551 N N . THR A 1 203 ? -19.361 1.925 13.554 1.00 96.56 203 THR A N 1
ATOM 1552 C CA . THR A 1 203 ? -20.327 1.321 14.489 1.00 96.56 203 THR A CA 1
ATOM 1553 C C . THR A 1 203 ? -20.068 -0.159 14.787 1.00 96.56 203 THR A C 1
ATOM 1555 O O . THR A 1 203 ? -20.736 -0.728 15.643 1.00 96.56 203 THR A O 1
ATOM 1558 N N . SER A 1 204 ? -19.080 -0.789 14.138 1.00 95.81 204 SER A N 1
ATOM 1559 C CA . SER A 1 204 ? -18.806 -2.231 14.272 1.00 95.81 204 SER A CA 1
ATOM 1560 C C . SER A 1 204 ? -18.394 -2.693 15.675 1.00 95.81 204 SER A C 1
ATOM 1562 O O . SER A 1 204 ? -18.443 -3.890 15.954 1.00 95.81 204 SER A O 1
ATOM 1564 N N . GLY A 1 205 ? -17.896 -1.789 16.528 1.00 94.56 205 GLY A N 1
ATOM 1565 C CA . GLY A 1 205 ? -17.367 -2.112 17.862 1.00 94.56 205 GLY A CA 1
ATOM 1566 C C . GLY A 1 205 ? -16.152 -3.057 17.876 1.00 94.56 205 GLY A C 1
ATOM 1567 O O . GLY A 1 205 ? -15.685 -3.435 18.946 1.00 94.56 205 GLY A O 1
ATOM 1568 N N . SER A 1 206 ? -15.639 -3.457 16.707 1.00 97.56 206 SER A N 1
ATOM 1569 C CA . SER A 1 206 ? -14.570 -4.451 16.574 1.00 97.56 206 SER A CA 1
ATOM 1570 C C . SER A 1 206 ? -13.196 -3.790 16.517 1.00 97.56 206 SER A C 1
ATOM 1572 O O . SER A 1 206 ? -13.020 -2.780 15.825 1.00 97.56 206 SER A O 1
ATOM 1574 N N . LYS A 1 207 ? -12.194 -4.390 17.175 1.00 97.94 207 LYS A N 1
ATOM 1575 C CA . LYS A 1 207 ? -10.806 -3.896 17.145 1.00 97.94 207 LYS A CA 1
ATOM 1576 C C . LYS A 1 207 ? -10.205 -4.001 15.750 1.00 97.94 207 LYS A C 1
ATOM 1578 O O . LYS A 1 207 ? -9.441 -3.128 15.363 1.00 97.94 207 LYS A O 1
ATOM 1583 N N . VAL A 1 208 ? -10.568 -5.017 14.972 1.00 98.62 208 VAL A N 1
ATOM 1584 C CA . VAL A 1 208 ? -10.119 -5.199 13.588 1.00 98.62 208 VAL A CA 1
ATOM 1585 C C . VAL A 1 208 ? -11.329 -5.268 12.667 1.00 98.62 208 VAL A C 1
ATOM 1587 O O . VAL A 1 208 ? -12.245 -6.057 12.884 1.00 98.62 208 VAL A O 1
ATOM 1590 N N . VAL A 1 209 ? -11.317 -4.478 11.599 1.00 98.56 209 VAL A N 1
ATOM 1591 C CA . VAL A 1 209 ? -12.237 -4.670 10.476 1.00 98.56 209 VAL A CA 1
ATOM 1592 C C . VAL A 1 209 ? -11.454 -5.193 9.285 1.00 98.56 209 VAL A C 1
ATOM 1594 O O . VAL A 1 209 ? -10.495 -4.554 8.852 1.00 98.56 209 VAL A O 1
ATOM 1597 N N . ARG A 1 210 ? -11.869 -6.346 8.758 1.00 98.31 210 ARG A N 1
ATOM 1598 C CA . ARG A 1 210 ? -11.335 -6.927 7.526 1.00 98.31 210 ARG A CA 1
ATOM 1599 C C . ARG A 1 210 ? -12.341 -6.753 6.394 1.00 98.31 210 ARG A C 1
ATOM 1601 O O . ARG A 1 210 ? -13.511 -7.097 6.552 1.00 98.31 210 ARG A O 1
ATOM 1608 N N . LEU A 1 211 ? -11.871 -6.230 5.264 1.00 97.88 211 LEU A N 1
ATOM 1609 C CA . LEU A 1 211 ? -12.672 -6.057 4.057 1.00 97.88 211 LEU A CA 1
ATOM 1610 C C . LEU A 1 211 ? -12.242 -7.001 2.935 1.00 97.88 211 LEU A C 1
ATOM 1612 O O . LEU A 1 211 ? -11.052 -7.239 2.751 1.00 97.88 211 LEU A O 1
ATOM 1616 N N . ALA A 1 212 ? -13.199 -7.480 2.143 1.00 95.31 212 ALA A N 1
ATOM 1617 C CA . ALA A 1 212 ? -12.890 -8.217 0.915 1.00 95.31 212 ALA A CA 1
ATOM 1618 C C . ALA A 1 212 ? -12.456 -7.296 -0.245 1.00 95.31 212 ALA A C 1
ATOM 1620 O O . ALA A 1 212 ? -11.769 -7.749 -1.153 1.00 95.31 212 ALA A O 1
ATOM 1621 N N . ALA A 1 213 ? -12.849 -6.018 -0.225 1.00 93.50 213 ALA A N 1
ATOM 1622 C CA . ALA A 1 213 ? -12.419 -4.999 -1.182 1.00 93.50 213 ALA A CA 1
ATOM 1623 C C . ALA A 1 213 ? -12.451 -3.595 -0.557 1.00 93.50 213 ALA A C 1
ATOM 1625 O O . ALA A 1 213 ? -13.218 -3.336 0.376 1.00 93.50 213 ALA A O 1
ATOM 1626 N N . VAL A 1 214 ? -11.648 -2.672 -1.093 1.00 94.94 214 VAL A N 1
ATOM 1627 C CA . VAL A 1 214 ? -11.624 -1.264 -0.664 1.00 94.94 214 VAL A CA 1
ATOM 1628 C C . VAL A 1 214 ? -12.230 -0.334 -1.725 1.00 94.94 214 VAL A C 1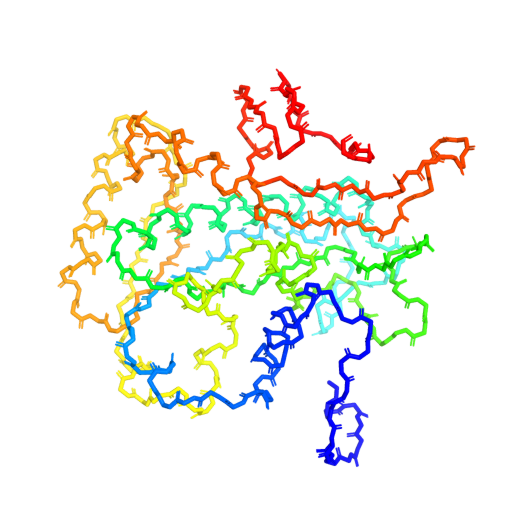
ATOM 1630 O O . VAL A 1 214 ? -11.848 -0.426 -2.895 1.00 94.94 214 VAL A O 1
ATOM 1633 N N . PRO A 1 215 ? -13.136 0.585 -1.331 1.00 95.00 215 PRO A N 1
ATOM 1634 C CA . PRO A 1 215 ? -13.745 1.546 -2.250 1.00 95.00 215 PRO A CA 1
ATOM 1635 C C . PRO A 1 215 ? -12.718 2.541 -2.794 1.00 95.00 215 PRO A C 1
ATOM 1637 O O . PRO A 1 215 ? -11.668 2.764 -2.192 1.00 95.00 215 PRO A O 1
ATOM 1640 N N . ASP A 1 216 ? -13.057 3.202 -3.899 1.00 94.75 216 ASP A N 1
ATOM 1641 C CA . ASP A 1 216 ? -12.266 4.314 -4.430 1.00 94.75 216 ASP A CA 1
ATOM 1642 C C . ASP A 1 216 ? -12.120 5.436 -3.385 1.00 94.75 216 ASP A C 1
ATOM 1644 O O . ASP A 1 216 ? -13.095 5.850 -2.749 1.00 94.75 216 ASP A O 1
ATOM 1648 N N . TYR A 1 217 ? -10.900 5.950 -3.204 1.00 95.62 217 TYR A N 1
ATOM 1649 C CA . TYR A 1 217 ? -10.621 6.999 -2.222 1.00 95.62 217 TYR A CA 1
ATOM 1650 C C . TYR A 1 217 ? -11.458 8.274 -2.428 1.00 95.62 217 TYR A C 1
ATOM 1652 O O . TYR A 1 217 ? -11.807 8.927 -1.446 1.00 95.62 217 TYR A O 1
ATOM 1660 N N . ARG A 1 218 ? -11.823 8.620 -3.669 1.00 94.25 218 ARG A N 1
ATOM 1661 C CA . ARG A 1 218 ? -12.663 9.789 -3.992 1.00 94.25 218 ARG A CA 1
ATOM 1662 C C . ARG A 1 218 ? -14.100 9.580 -3.530 1.00 94.25 218 ARG A C 1
ATOM 1664 O O . ARG A 1 218 ? -14.728 10.515 -3.046 1.00 94.25 218 ARG A O 1
ATOM 1671 N N . ALA A 1 219 ? -14.605 8.348 -3.606 1.00 94.12 219 ALA A N 1
ATOM 1672 C CA . ALA A 1 219 ? -15.917 8.004 -3.062 1.00 94.12 219 ALA A CA 1
ATOM 1673 C C . ALA A 1 219 ? -15.936 8.099 -1.525 1.00 94.12 219 ALA A C 1
ATOM 1675 O O . ALA A 1 219 ? -16.941 8.503 -0.945 1.00 94.12 219 ALA A O 1
ATOM 1676 N N . VAL A 1 220 ? -14.817 7.768 -0.868 1.00 94.88 220 VAL A N 1
ATOM 1677 C CA . VAL A 1 220 ? -14.663 7.850 0.595 1.00 94.88 220 VAL A CA 1
ATOM 1678 C C . VAL A 1 220 ? -14.515 9.291 1.086 1.00 94.88 220 VAL A C 1
ATOM 1680 O O . VAL A 1 220 ? -15.133 9.666 2.079 1.00 94.88 220 VAL A O 1
ATOM 1683 N N . LEU A 1 221 ? -13.662 10.083 0.434 1.00 93.19 221 LEU A N 1
ATOM 1684 C CA . LEU A 1 221 ? -13.300 11.429 0.889 1.00 93.19 221 LEU A CA 1
ATOM 1685 C C . LEU A 1 221 ? -14.236 12.520 0.349 1.00 93.19 221 LEU A C 1
ATOM 1687 O O . LEU A 1 221 ? -14.290 13.609 0.917 1.00 93.19 221 LEU A O 1
ATOM 1691 N N . GLY A 1 222 ? -14.986 12.239 -0.718 1.00 87.25 222 GLY A N 1
ATOM 1692 C CA . GLY A 1 222 ? -15.840 13.214 -1.385 1.00 87.25 222 GLY A CA 1
ATOM 1693 C C . GLY A 1 222 ? -15.064 14.134 -2.333 1.00 87.25 222 GLY A C 1
ATOM 1694 O O . GLY A 1 222 ? -14.030 13.760 -2.880 1.00 87.25 222 GLY A O 1
ATOM 1695 N N . ALA A 1 223 ? -15.597 15.337 -2.563 1.00 75.62 223 ALA A N 1
ATOM 1696 C CA . ALA A 1 223 ? -15.141 16.231 -3.632 1.00 75.62 223 ALA A CA 1
ATOM 1697 C C . ALA A 1 223 ? -13.771 16.897 -3.391 1.00 75.62 223 ALA A C 1
ATOM 1699 O O . ALA A 1 223 ? -13.123 17.288 -4.358 1.00 75.62 223 ALA A O 1
ATOM 1700 N N . ASP A 1 224 ? -13.319 17.030 -2.139 1.00 83.06 224 ASP A N 1
ATOM 1701 C CA . ASP A 1 224 ? -12.025 17.647 -1.821 1.00 83.06 224 ASP A CA 1
ATOM 1702 C C . ASP A 1 224 ? -10.974 16.587 -1.467 1.00 83.06 224 ASP A C 1
ATOM 1704 O O . ASP A 1 224 ? -10.739 16.249 -0.304 1.00 83.06 224 ASP A O 1
ATOM 1708 N N . THR A 1 225 ? -10.335 16.039 -2.502 1.00 93.81 225 THR A N 1
ATOM 1709 C CA . THR A 1 225 ? -9.241 15.070 -2.358 1.00 93.81 225 THR A CA 1
ATOM 1710 C C . THR A 1 225 ? -7.858 15.700 -2.432 1.00 93.81 225 THR A C 1
ATOM 1712 O O . THR A 1 225 ? -6.868 15.016 -2.171 1.00 93.81 225 THR A O 1
ATOM 1715 N N . LYS A 1 226 ? -7.743 16.997 -2.731 1.00 93.50 226 LYS A N 1
ATOM 1716 C CA . LYS A 1 226 ? -6.460 17.619 -3.078 1.00 93.50 226 LYS A CA 1
ATOM 1717 C C . LYS A 1 226 ? -5.434 17.526 -1.952 1.00 93.50 226 LYS A C 1
ATOM 1719 O O . LYS A 1 226 ? -4.293 17.134 -2.185 1.00 93.50 226 LYS A O 1
ATOM 1724 N N . ALA A 1 227 ? -5.837 17.833 -0.719 1.00 94.75 227 ALA A N 1
ATOM 1725 C CA . ALA A 1 227 ? -4.946 17.741 0.439 1.00 94.75 227 ALA A CA 1
ATOM 1726 C C . ALA A 1 227 ? -4.486 16.295 0.710 1.00 94.75 227 ALA A C 1
ATOM 1728 O O . ALA A 1 227 ? -3.367 16.065 1.178 1.00 94.75 227 ALA A O 1
ATOM 1729 N N . PHE A 1 228 ? -5.341 15.314 0.409 1.00 96.06 228 PHE A N 1
ATOM 1730 C CA . PHE A 1 228 ? -4.981 13.903 0.473 1.00 96.06 228 PHE A CA 1
ATOM 1731 C C . PHE A 1 228 ? -3.983 13.562 -0.640 1.00 96.06 228 PHE A C 1
ATOM 1733 O O . PHE A 1 228 ? -2.899 13.064 -0.363 1.00 96.06 228 PHE A O 1
ATOM 1740 N N . GLU A 1 229 ? -4.273 13.902 -1.887 1.00 96.31 229 GLU A N 1
ATOM 1741 C CA . GLU A 1 229 ? -3.392 13.622 -3.024 1.00 96.31 229 GLU A CA 1
ATOM 1742 C C . GLU A 1 229 ? -2.005 14.256 -2.860 1.00 96.31 229 GLU A C 1
ATOM 1744 O O . GLU A 1 229 ? -0.988 13.570 -2.982 1.00 96.31 229 GLU A O 1
ATOM 1749 N N . ASP A 1 230 ? -1.945 15.534 -2.473 1.00 95.31 230 ASP A N 1
ATOM 1750 C CA . ASP A 1 230 ? -0.689 16.264 -2.286 1.00 95.31 230 ASP A CA 1
ATOM 1751 C C . ASP A 1 230 ? 0.195 15.655 -1.190 1.00 95.31 230 ASP A C 1
ATOM 1753 O O . ASP A 1 230 ? 1.423 15.630 -1.325 1.00 95.31 230 ASP A O 1
ATOM 1757 N N . LYS A 1 231 ? -0.418 15.116 -0.130 1.00 95.19 231 LYS A N 1
ATOM 1758 C CA . LYS A 1 231 ? 0.294 14.416 0.942 1.00 95.19 231 LYS A CA 1
ATOM 1759 C C . LYS A 1 231 ? 0.729 13.016 0.510 1.00 95.19 231 LYS A C 1
ATOM 1761 O O . LYS A 1 231 ? 1.895 12.661 0.669 1.00 95.19 231 LYS A O 1
ATOM 1766 N N . TYR A 1 232 ? -0.196 12.211 -0.006 1.00 95.75 232 TYR A N 1
ATOM 1767 C CA . TYR A 1 232 ? 0.023 10.780 -0.219 1.00 95.75 232 TYR A CA 1
ATOM 1768 C C . TYR A 1 232 ? 0.826 10.483 -1.493 1.00 95.75 232 TYR A C 1
ATOM 1770 O O . TYR A 1 232 ? 1.483 9.446 -1.549 1.00 95.75 232 TYR A O 1
ATOM 1778 N N . LYS A 1 233 ? 0.909 11.404 -2.468 1.00 95.44 233 LYS A N 1
ATOM 1779 C CA . LYS A 1 233 ? 1.815 11.232 -3.623 1.00 95.44 233 LYS A CA 1
ATOM 1780 C C . LYS A 1 233 ? 3.281 11.124 -3.191 1.00 95.44 233 LYS A C 1
ATOM 1782 O O . LYS A 1 233 ? 4.071 10.436 -3.824 1.00 95.44 233 LYS A O 1
ATOM 1787 N N . GLN A 1 234 ? 3.638 11.728 -2.054 1.00 95.62 234 GLN A N 1
ATOM 1788 C CA . GLN A 1 234 ? 4.987 11.677 -1.480 1.00 95.62 234 GLN A CA 1
ATOM 1789 C C . GLN A 1 234 ? 5.343 10.320 -0.848 1.00 95.62 234 GLN A C 1
ATOM 1791 O O . GLN A 1 234 ? 6.479 10.137 -0.424 1.00 95.62 234 GLN A O 1
ATOM 1796 N N . TYR A 1 235 ? 4.391 9.391 -0.731 1.00 96.31 235 TYR A N 1
ATOM 1797 C CA . TYR A 1 235 ? 4.574 8.125 -0.015 1.00 96.31 235 TYR A CA 1
ATOM 1798 C C . TYR A 1 235 ? 5.025 6.970 -0.905 1.00 96.31 235 TYR A C 1
ATOM 1800 O O . TYR A 1 235 ? 5.403 5.921 -0.387 1.00 96.31 235 TYR A O 1
ATOM 1808 N N . ALA A 1 236 ? 5.007 7.146 -2.224 1.00 95.69 236 ALA A N 1
ATOM 1809 C CA . ALA A 1 236 ? 5.490 6.141 -3.156 1.00 95.69 236 ALA A CA 1
ATOM 1810 C C . ALA A 1 236 ? 7.018 6.036 -3.084 1.00 95.69 236 ALA A C 1
ATOM 1812 O O . ALA A 1 236 ? 7.707 7.051 -3.159 1.00 95.69 236 ALA A O 1
ATOM 1813 N N . GLY A 1 237 ? 7.557 4.829 -2.948 1.00 94.69 237 GLY A N 1
ATOM 1814 C CA . GLY A 1 237 ? 8.996 4.589 -2.978 1.00 94.69 237 GLY A CA 1
ATOM 1815 C C . GLY A 1 237 ? 9.592 4.736 -4.381 1.00 94.69 237 GLY A C 1
ATOM 1816 O O . GLY A 1 237 ? 8.964 5.228 -5.319 1.00 94.69 237 GLY A O 1
ATOM 1817 N N . LEU A 1 238 ? 10.810 4.232 -4.540 1.00 92.38 238 LEU A N 1
ATOM 1818 C CA . LEU A 1 238 ? 11.474 4.123 -5.835 1.00 92.38 238 LEU A CA 1
ATOM 1819 C C . LEU A 1 238 ? 11.953 2.697 -6.061 1.00 92.38 238 LEU A C 1
ATOM 1821 O O . LEU A 1 238 ? 12.301 1.991 -5.116 1.00 92.38 238 LEU A O 1
ATOM 1825 N N . TRP A 1 239 ? 12.040 2.308 -7.322 1.00 92.31 239 TRP A N 1
ATOM 1826 C CA . TRP A 1 239 ? 12.705 1.097 -7.763 1.00 92.31 239 TRP A CA 1
ATOM 1827 C C . TRP A 1 239 ? 14.008 1.460 -8.476 1.00 92.31 239 TRP A C 1
ATOM 1829 O O . TRP A 1 239 ? 14.044 2.380 -9.295 1.00 92.31 239 TRP A O 1
ATOM 1839 N N . CYS A 1 240 ? 15.091 0.763 -8.143 1.00 79.12 240 CYS A N 1
ATOM 1840 C CA . CYS A 1 240 ? 16.425 1.001 -8.686 1.00 79.12 240 CYS A CA 1
ATOM 1841 C C . CYS A 1 240 ? 17.070 -0.342 -9.079 1.00 79.12 240 CYS A C 1
ATOM 1843 O O . CYS A 1 240 ? 16.752 -1.357 -8.468 1.00 79.12 240 CYS A O 1
ATOM 1845 N N . CYS A 1 241 ? 17.957 -0.401 -10.077 1.00 70.94 241 CYS A N 1
ATOM 1846 C CA . CYS A 1 241 ? 18.119 0.590 -11.146 1.00 70.94 241 CYS A CA 1
ATOM 1847 C C . CYS A 1 241 ? 18.107 -0.085 -12.514 1.00 70.94 241 CYS A C 1
ATOM 1849 O O . CYS A 1 241 ? 18.818 -1.057 -12.756 1.00 70.94 241 CYS A O 1
ATOM 1851 N N . ASN A 1 242 ? 17.335 0.475 -13.441 1.00 64.75 242 ASN A N 1
ATOM 1852 C CA . ASN A 1 242 ? 17.532 0.186 -14.852 1.00 64.75 242 ASN A CA 1
ATOM 1853 C C . ASN A 1 242 ? 18.721 1.026 -15.361 1.00 64.75 242 ASN A C 1
ATOM 1855 O O . ASN A 1 242 ? 19.052 2.063 -14.781 1.00 64.75 242 ASN A O 1
ATOM 1859 N N . ARG A 1 243 ? 19.407 0.583 -16.419 1.00 68.25 243 ARG A N 1
ATOM 1860 C CA . ARG A 1 243 ? 20.501 1.366 -17.014 1.00 68.25 243 ARG A CA 1
ATOM 1861 C C . ARG A 1 243 ? 19.897 2.559 -17.764 1.00 68.25 243 ARG A C 1
ATOM 1863 O O . ARG A 1 243 ? 19.155 2.321 -18.717 1.00 68.25 243 ARG A O 1
ATOM 1870 N N . PRO A 1 244 ? 20.188 3.816 -17.382 1.00 66.69 244 PRO A N 1
ATOM 1871 C CA . PRO A 1 244 ? 19.651 4.961 -18.103 1.00 66.69 244 PRO A CA 1
ATOM 1872 C C . PRO A 1 244 ? 20.137 4.973 -19.558 1.00 66.69 244 PRO A C 1
ATOM 1874 O O . PRO A 1 244 ? 21.282 4.575 -19.814 1.00 66.69 244 PRO A O 1
ATOM 1877 N N . PRO A 1 245 ? 19.309 5.430 -20.518 1.00 64.75 245 PRO A N 1
ATOM 1878 C CA . PRO A 1 245 ? 19.748 5.637 -21.893 1.00 64.75 245 PRO A CA 1
ATOM 1879 C C . PRO A 1 245 ? 21.017 6.501 -21.929 1.00 64.75 245 PRO A C 1
ATOM 1881 O O . PRO A 1 245 ? 21.075 7.566 -21.320 1.00 64.75 245 PRO A O 1
ATOM 1884 N N . GLY A 1 246 ? 22.070 6.015 -22.591 1.00 67.06 246 GLY A N 1
ATOM 1885 C CA . GLY A 1 246 ? 23.366 6.706 -22.652 1.00 67.06 246 GLY A CA 1
ATOM 1886 C C . GLY A 1 246 ? 24.219 6.639 -21.374 1.00 67.06 246 GLY A C 1
ATOM 1887 O O . GLY A 1 246 ? 25.262 7.285 -21.314 1.00 67.06 246 GLY A O 1
ATOM 1888 N N . GLY A 1 247 ? 23.813 5.873 -20.353 1.00 64.69 247 GLY A N 1
ATOM 1889 C CA . GLY A 1 247 ? 24.612 5.604 -19.149 1.00 64.69 247 GLY A CA 1
ATOM 1890 C C . GLY A 1 247 ? 24.783 6.789 -18.190 1.00 64.69 247 GLY A C 1
ATOM 1891 O O . GLY A 1 247 ? 25.571 6.695 -17.252 1.00 64.69 247 GLY A O 1
ATOM 1892 N N . ARG A 1 248 ? 24.063 7.898 -18.405 1.00 57.38 248 ARG A N 1
ATOM 1893 C CA . ARG A 1 248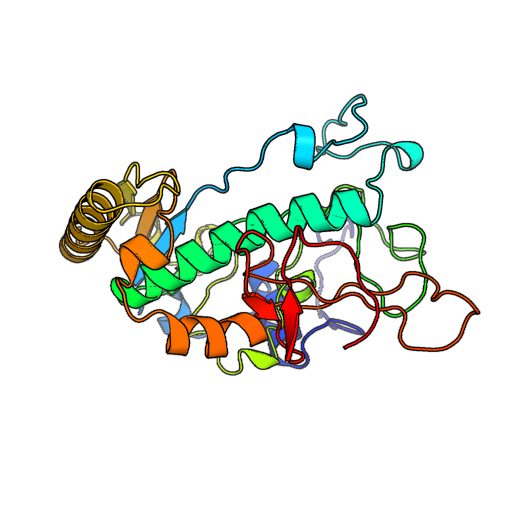 ? 24.127 9.113 -17.578 1.00 57.38 248 ARG A CA 1
ATOM 1894 C C . ARG A 1 248 ? 22.782 9.368 -16.893 1.00 57.38 248 ARG A C 1
ATOM 1896 O O . ARG A 1 248 ? 21.740 9.224 -17.520 1.00 57.38 248 ARG A O 1
ATOM 1903 N N . GLY A 1 249 ? 22.813 9.790 -15.628 1.00 61.31 249 GLY A N 1
ATOM 1904 C CA . GLY A 1 249 ? 21.622 10.141 -14.844 1.00 61.31 249 GLY A CA 1
ATOM 1905 C C . GLY A 1 249 ? 21.216 9.089 -13.809 1.00 61.31 249 GLY A C 1
ATOM 1906 O O . GLY A 1 249 ? 21.866 8.057 -13.643 1.00 61.31 249 GLY A O 1
ATOM 1907 N N . ALA A 1 250 ? 20.143 9.378 -13.075 1.00 62.84 250 ALA A N 1
ATOM 1908 C CA . ALA A 1 250 ? 19.642 8.493 -12.037 1.00 62.84 250 ALA A CA 1
ATOM 1909 C C . ALA A 1 250 ? 18.812 7.351 -12.652 1.00 62.84 250 ALA A C 1
ATOM 1911 O O . ALA A 1 250 ? 17.746 7.588 -13.211 1.00 62.84 250 ALA A O 1
ATOM 1912 N N . GLY A 1 251 ? 19.287 6.107 -12.534 1.00 76.50 251 GLY A N 1
ATOM 1913 C CA . GLY A 1 251 ? 18.622 4.914 -13.085 1.00 76.50 251 GLY A CA 1
ATOM 1914 C C . GLY A 1 251 ? 17.401 4.422 -12.298 1.00 76.50 251 GLY A C 1
ATOM 1915 O O . GLY A 1 251 ? 16.962 3.289 -12.497 1.00 76.50 251 GLY A O 1
ATOM 1916 N N . HIS A 1 252 ? 16.889 5.226 -11.363 1.00 87.38 252 HIS A N 1
ATOM 1917 C CA . HIS A 1 252 ? 15.730 4.868 -10.555 1.00 87.38 252 HIS A CA 1
ATOM 1918 C C . HIS A 1 252 ? 14.432 5.363 -11.190 1.00 87.38 252 HIS A C 1
ATOM 1920 O O . HIS A 1 252 ? 14.399 6.400 -11.851 1.00 87.38 252 HIS A O 1
ATOM 1926 N N . ILE A 1 253 ? 13.357 4.626 -10.946 1.00 92.06 253 ILE A N 1
ATOM 1927 C CA . ILE A 1 253 ? 12.001 4.934 -11.393 1.00 92.06 253 ILE A CA 1
ATOM 1928 C C . ILE A 1 253 ? 11.145 5.018 -10.134 1.00 92.06 253 ILE A C 1
ATOM 1930 O O . ILE A 1 253 ? 11.198 4.132 -9.283 1.00 92.06 253 ILE A O 1
ATOM 1934 N N . TRP A 1 254 ? 10.397 6.103 -9.980 1.00 94.31 254 TRP A N 1
ATOM 1935 C CA . TRP A 1 254 ? 9.523 6.283 -8.825 1.00 94.31 254 TRP A CA 1
ATOM 1936 C C . TRP A 1 254 ? 8.197 5.578 -9.060 1.00 94.31 254 TRP A C 1
ATOM 1938 O O . TRP A 1 254 ? 7.630 5.686 -10.148 1.00 94.31 254 TRP A O 1
ATOM 1948 N N . TYR A 1 255 ? 7.714 4.877 -8.037 1.00 97.12 255 TYR A N 1
ATOM 1949 C CA . TYR A 1 255 ? 6.334 4.420 -8.050 1.00 97.12 255 TYR A CA 1
ATOM 1950 C C . TYR A 1 255 ? 5.392 5.615 -7.918 1.00 97.12 255 TYR A C 1
ATOM 1952 O O . TYR A 1 255 ? 5.795 6.709 -7.512 1.00 97.12 255 TYR A O 1
ATOM 1960 N N . ASP A 1 256 ? 4.120 5.384 -8.208 1.00 97.25 256 ASP A N 1
ATOM 1961 C CA . ASP A 1 256 ? 3.084 6.393 -8.096 1.00 97.25 256 ASP A CA 1
ATOM 1962 C C . ASP A 1 256 ? 1.788 5.776 -7.556 1.00 97.25 256 ASP A C 1
ATOM 1964 O O . ASP A 1 256 ? 1.217 4.861 -8.149 1.00 97.25 256 ASP A O 1
ATOM 1968 N N . LEU A 1 257 ? 1.322 6.285 -6.410 1.00 97.38 257 LEU A N 1
ATOM 1969 C CA . LEU A 1 257 ? 0.050 5.874 -5.799 1.00 97.38 257 LEU A CA 1
ATOM 1970 C C . LEU A 1 257 ? -1.166 6.304 -6.638 1.00 97.38 257 LEU A C 1
ATOM 1972 O O . LEU A 1 257 ? -2.277 5.869 -6.344 1.00 97.38 257 LEU A O 1
ATOM 1976 N N . PHE A 1 258 ? -0.970 7.168 -7.635 1.00 97.12 258 PHE A N 1
ATOM 1977 C CA . PHE A 1 258 ? -2.002 7.738 -8.500 1.00 97.12 258 PHE A CA 1
ATOM 1978 C C . PHE A 1 258 ? -1.801 7.370 -9.975 1.00 97.12 258 PHE A C 1
ATOM 1980 O O . PHE A 1 258 ? -2.409 7.990 -10.837 1.00 97.12 258 PHE A O 1
ATOM 1987 N N . ALA A 1 259 ? -0.989 6.350 -10.280 1.00 96.88 259 ALA A N 1
ATOM 1988 C CA . ALA A 1 259 ? -0.705 5.919 -11.655 1.00 96.88 259 ALA A CA 1
ATOM 1989 C C . ALA A 1 259 ? -1.948 5.532 -12.488 1.00 96.88 259 ALA A C 1
ATOM 1991 O O . ALA A 1 259 ? -1.883 5.520 -13.715 1.00 96.88 259 ALA A O 1
ATOM 1992 N N . ASP A 1 260 ? -3.050 5.169 -11.829 1.00 95.56 260 ASP A N 1
ATOM 1993 C CA . ASP A 1 260 ? -4.357 4.833 -12.409 1.00 95.56 260 ASP A CA 1
ATOM 1994 C C . ASP A 1 260 ? -5.265 6.054 -12.643 1.00 95.56 260 ASP A C 1
ATOM 1996 O O . ASP A 1 260 ? -6.312 5.928 -13.278 1.00 95.56 260 ASP A O 1
ATOM 2000 N N . ILE A 1 261 ? -4.894 7.231 -12.136 1.00 94.38 261 ILE A N 1
ATOM 2001 C CA . ILE A 1 261 ? -5.664 8.466 -12.282 1.00 94.38 261 ILE A CA 1
ATOM 2002 C C . ILE A 1 261 ? -5.102 9.256 -13.456 1.00 94.38 261 ILE A C 1
ATOM 2004 O O . ILE A 1 261 ? -3.904 9.465 -13.543 1.00 94.38 261 ILE A O 1
ATOM 2008 N N . VAL A 1 262 ? -5.962 9.717 -14.363 1.00 92.81 262 VAL A N 1
ATOM 2009 C CA . VAL A 1 262 ? -5.557 10.585 -15.475 1.00 92.81 262 VAL A CA 1
ATOM 2010 C C . VAL A 1 262 ? -6.594 11.707 -15.632 1.00 92.81 262 VAL A C 1
ATOM 2012 O O . VAL A 1 262 ? -7.784 11.403 -15.735 1.00 92.81 262 VAL A O 1
ATOM 2015 N N . PRO A 1 263 ? -6.186 12.990 -15.677 1.00 94.62 263 PRO A N 1
ATOM 2016 C CA . PRO A 1 263 ? -4.825 13.482 -15.466 1.00 94.62 263 PRO A CA 1
ATOM 2017 C C . PRO A 1 263 ? -4.450 13.548 -13.977 1.00 94.62 263 PRO A C 1
ATOM 2019 O O . PRO A 1 263 ? -5.314 13.721 -13.117 1.00 94.62 263 PRO A O 1
ATOM 2022 N N . HIS A 1 264 ? -3.152 13.517 -13.676 1.00 95.25 264 HIS A N 1
ATOM 2023 C CA . HIS A 1 264 ? -2.627 13.799 -12.336 1.00 95.25 264 HIS A CA 1
ATOM 2024 C C . HIS A 1 264 ? -1.217 14.401 -12.382 1.00 95.25 264 HIS A C 1
ATOM 2026 O O . HIS A 1 264 ? -0.594 14.531 -13.440 1.00 95.25 264 HIS A O 1
ATOM 2032 N N . THR A 1 265 ? -0.716 14.788 -11.209 1.00 95.38 265 THR A N 1
ATOM 2033 C CA . THR A 1 265 ? 0.650 15.283 -11.019 1.00 95.38 265 THR A CA 1
ATOM 2034 C C . THR A 1 265 ? 1.357 14.424 -9.982 1.00 95.38 265 THR A C 1
ATOM 2036 O O . THR A 1 265 ? 0.880 14.302 -8.851 1.00 95.38 265 THR A O 1
ATOM 2039 N N . ASP A 1 266 ? 2.510 13.866 -10.342 1.00 95.25 266 ASP A N 1
ATOM 2040 C CA . ASP A 1 266 ? 3.257 12.987 -9.444 1.00 95.25 266 ASP A CA 1
ATOM 2041 C C . ASP A 1 266 ? 4.059 13.753 -8.375 1.00 95.25 266 ASP A C 1
ATOM 2043 O O . ASP A 1 266 ? 4.011 14.983 -8.251 1.00 95.25 266 ASP A O 1
ATOM 2047 N N . ARG A 1 267 ? 4.811 13.013 -7.553 1.00 94.25 267 ARG A N 1
ATOM 2048 C CA . ARG A 1 267 ? 5.586 13.586 -6.442 1.00 94.25 267 ARG A CA 1
ATOM 2049 C C . ARG A 1 267 ? 6.700 14.546 -6.858 1.00 94.25 267 ARG A C 1
ATOM 2051 O O . ARG A 1 267 ? 7.159 15.299 -5.999 1.00 94.25 267 ARG A O 1
ATOM 2058 N N . HIS A 1 268 ? 7.104 14.528 -8.127 1.00 93.88 268 HIS A N 1
ATOM 2059 C CA . HIS A 1 268 ? 8.147 15.381 -8.704 1.00 93.88 268 HIS A CA 1
ATOM 2060 C C . HIS A 1 268 ? 7.567 16.497 -9.573 1.00 93.88 268 HIS A C 1
ATOM 2062 O O . HIS A 1 268 ? 8.286 17.150 -10.323 1.00 93.88 268 HIS A O 1
ATOM 2068 N N . ASN A 1 269 ? 6.261 16.747 -9.447 1.00 93.81 269 ASN A N 1
ATOM 2069 C CA . ASN A 1 269 ? 5.523 17.750 -10.206 1.00 93.81 269 ASN A CA 1
ATOM 2070 C C . ASN A 1 269 ? 5.479 17.488 -11.718 1.00 93.81 269 ASN A C 1
ATOM 2072 O O . ASN A 1 269 ? 5.224 18.409 -12.496 1.00 93.81 269 ASN A O 1
ATOM 2076 N N . ARG A 1 270 ? 5.682 16.241 -12.156 1.00 93.56 270 ARG A N 1
ATOM 2077 C CA . ARG A 1 270 ? 5.467 15.883 -13.558 1.00 93.56 270 ARG A CA 1
ATOM 2078 C C . ARG A 1 270 ? 3.980 15.685 -13.792 1.00 93.56 270 ARG A C 1
ATOM 2080 O O . ARG A 1 270 ? 3.311 14.996 -13.021 1.00 93.56 270 ARG A O 1
ATOM 2087 N N . ARG A 1 271 ? 3.478 16.284 -14.868 1.00 95.56 271 ARG A N 1
ATOM 2088 C CA . ARG A 1 271 ? 2.089 16.141 -15.294 1.00 95.56 271 ARG A CA 1
ATOM 2089 C C . ARG A 1 271 ? 1.937 14.895 -16.160 1.00 95.56 271 ARG A C 1
ATOM 2091 O O . ARG A 1 271 ? 2.673 14.725 -17.131 1.00 95.56 271 ARG A O 1
ATOM 2098 N N . TRP A 1 272 ? 0.967 14.063 -15.813 1.00 95.81 272 TRP A N 1
ATOM 2099 C CA . TRP A 1 272 ? 0.576 12.877 -16.560 1.00 95.81 272 TRP A CA 1
ATOM 2100 C C . TRP A 1 272 ? -0.791 13.134 -17.192 1.00 95.81 272 TRP A C 1
ATOM 2102 O O . TRP A 1 272 ? -1.785 13.328 -16.497 1.00 95.81 272 TRP A O 1
ATOM 2112 N N . GLU A 1 273 ? -0.826 13.191 -18.522 1.00 96.62 273 GLU A N 1
ATOM 2113 C CA . GLU A 1 273 ? -2.046 13.433 -19.315 1.00 96.62 273 GLU A CA 1
ATOM 2114 C C . GLU A 1 273 ? -2.543 12.164 -20.028 1.00 96.62 273 GLU A C 1
ATOM 2116 O O . GLU A 1 273 ? -3.583 12.175 -20.678 1.00 96.62 273 GLU A O 1
ATOM 2121 N N . GLY A 1 274 ? -1.807 11.062 -19.887 1.00 95.69 274 GLY A N 1
ATOM 2122 C CA . GLY A 1 274 ? -2.126 9.758 -20.453 1.00 95.69 274 GLY A CA 1
ATOM 2123 C C . GLY A 1 274 ? -1.691 8.627 -19.520 1.00 95.69 274 GLY A C 1
ATOM 2124 O O . GLY A 1 274 ? -1.262 8.899 -18.395 1.00 95.69 274 GLY A O 1
ATOM 2125 N N . PRO A 1 275 ? -1.787 7.366 -19.978 1.00 95.31 275 PRO A N 1
ATOM 2126 C CA . PRO A 1 275 ? -1.407 6.206 -19.182 1.00 95.31 275 PRO A CA 1
ATOM 2127 C C . PRO A 1 275 ? 0.017 6.317 -18.634 1.00 95.31 275 PRO A C 1
ATOM 2129 O O . PRO A 1 275 ? 0.939 6.739 -19.338 1.00 95.31 275 PRO A O 1
ATOM 2132 N N . TRP A 1 276 ? 0.194 5.909 -17.379 1.00 95.44 276 TRP A N 1
ATOM 2133 C CA . TRP A 1 276 ? 1.505 5.890 -16.746 1.00 95.44 276 TRP A CA 1
ATOM 2134 C C . TRP A 1 276 ? 2.454 4.919 -17.467 1.00 95.44 276 TRP A C 1
ATOM 2136 O O . TRP A 1 276 ? 2.061 3.818 -17.855 1.00 95.44 276 TRP A O 1
ATOM 2146 N N . PHE A 1 277 ? 3.724 5.300 -17.602 1.00 93.69 277 PHE A N 1
ATOM 2147 C CA . PHE A 1 277 ? 4.788 4.437 -18.120 1.00 93.69 277 PHE A CA 1
ATOM 2148 C C . PHE A 1 277 ? 6.085 4.639 -17.322 1.00 93.69 277 PHE A C 1
ATOM 2150 O O . PHE A 1 277 ? 6.285 5.709 -16.742 1.00 93.69 277 PHE A O 1
ATOM 2157 N N . PRO A 1 278 ? 7.003 3.654 -17.292 1.00 90.88 278 PRO A N 1
ATOM 2158 C CA . PRO A 1 278 ? 8.243 3.792 -16.540 1.00 90.88 278 PRO A CA 1
ATOM 2159 C C . PRO A 1 278 ? 9.092 4.964 -17.042 1.00 90.88 278 PRO A C 1
ATOM 2161 O O . PRO A 1 278 ? 9.574 4.971 -18.174 1.00 90.88 278 PRO A O 1
ATOM 2164 N N . LYS A 1 279 ? 9.301 5.956 -16.171 1.00 89.12 279 LYS A N 1
ATOM 2165 C CA . LYS A 1 279 ? 10.107 7.150 -16.447 1.00 89.12 279 LYS A CA 1
ATOM 2166 C C . LYS A 1 279 ? 11.195 7.311 -15.389 1.00 89.12 279 LYS A C 1
ATOM 2168 O O . LYS A 1 279 ? 10.903 7.386 -14.196 1.00 89.12 279 LYS A O 1
ATOM 2173 N N . MET A 1 280 ? 12.449 7.341 -15.837 1.00 86.88 280 MET A N 1
ATOM 2174 C CA . MET A 1 280 ? 13.606 7.472 -14.948 1.00 86.88 280 MET A CA 1
ATOM 2175 C C . MET A 1 280 ? 13.753 8.886 -14.390 1.00 86.88 280 MET A C 1
ATOM 2177 O O . MET A 1 280 ? 13.411 9.862 -15.058 1.00 86.88 280 MET A O 1
ATOM 2181 N N . GLY A 1 281 ? 14.338 8.961 -13.195 1.00 80.38 281 GLY A N 1
ATOM 2182 C CA . GLY A 1 281 ? 14.630 10.199 -12.485 1.00 80.38 281 GLY A CA 1
ATOM 2183 C C . GLY A 1 281 ? 13.423 10.801 -11.755 1.00 80.38 281 GLY A C 1
ATOM 2184 O O . GLY A 1 281 ? 12.303 10.275 -11.849 1.00 80.38 281 GLY A O 1
ATOM 2185 N N . PRO A 1 282 ? 13.660 11.885 -10.992 1.00 74.69 282 PRO A N 1
ATOM 2186 C CA . PRO A 1 282 ? 12.603 12.822 -10.644 1.00 74.69 282 PRO A CA 1
ATOM 2187 C C . PRO A 1 282 ? 11.955 13.403 -11.907 1.00 74.69 282 PRO A C 1
ATOM 2189 O O . PRO A 1 282 ? 12.661 13.652 -12.908 1.00 74.69 282 PRO A O 1
#

pLDDT: mean 91.23, std 9.5, range [45.34, 98.62]

Radius of gyration: 19.06 Å; chains: 1; bounding box: 48×43×47 Å